Protein AF-A0A015IFY8-F1 (afdb_monomer_lite)

Structure (mmCIF, N/CA/C/O backbone):
data_AF-A0A015IFY8-F1
#
_entry.id   AF-A0A015IFY8-F1
#
loop_
_atom_site.group_PDB
_atom_site.id
_atom_site.type_symbol
_atom_site.label_atom_id
_atom_site.label_alt_id
_atom_site.label_comp_id
_atom_site.label_asym_id
_atom_site.label_entity_id
_atom_site.label_seq_id
_atom_site.pdbx_PDB_ins_code
_atom_site.Cartn_x
_atom_site.Cartn_y
_atom_site.Cartn_z
_atom_site.occupancy
_atom_site.B_iso_or_equiv
_atom_site.auth_seq_id
_atom_site.auth_comp_id
_atom_site.auth_asym_id
_atom_site.auth_atom_id
_atom_site.pdbx_PDB_model_num
ATOM 1 N N . MET A 1 1 ? -8.264 -15.554 -33.753 1.00 53.88 1 MET A N 1
ATOM 2 C CA . MET A 1 1 ? -7.967 -15.101 -32.377 1.00 53.88 1 MET A CA 1
ATOM 3 C C . MET A 1 1 ? -9.215 -14.427 -31.826 1.00 53.88 1 MET A C 1
ATOM 5 O O . MET A 1 1 ? -9.891 -13.767 -32.606 1.00 53.88 1 MET A O 1
ATOM 9 N N . SER A 1 2 ? -9.580 -14.626 -30.556 1.00 71.19 2 SER A N 1
ATOM 10 C CA . SER A 1 2 ? -10.716 -13.883 -29.984 1.00 71.19 2 SER A CA 1
ATOM 11 C C . SER A 1 2 ? -10.328 -12.408 -29.788 1.00 71.19 2 SER A C 1
ATOM 13 O O . SER A 1 2 ? -9.163 -12.132 -29.500 1.00 71.19 2 SER A O 1
ATOM 15 N N . GLN A 1 3 ? -11.275 -11.468 -29.903 1.00 70.31 3 GLN A N 1
ATOM 16 C CA . GLN A 1 3 ? -11.017 -10.037 -29.637 1.00 70.31 3 GLN A CA 1
ATOM 17 C C . GLN A 1 3 ? -10.417 -9.810 -28.237 1.00 70.31 3 GLN A C 1
ATOM 19 O O . GLN A 1 3 ? -9.585 -8.928 -28.039 1.00 70.31 3 GLN A O 1
ATOM 24 N N . PHE A 1 4 ? -10.801 -10.649 -27.269 1.00 66.31 4 PHE A N 1
ATOM 25 C CA . PHE A 1 4 ? -10.272 -10.623 -25.909 1.00 66.31 4 PHE A CA 1
ATOM 26 C C . PHE A 1 4 ? -8.789 -11.014 -25.854 1.00 66.31 4 PHE A C 1
ATOM 28 O O . PHE A 1 4 ? -7.989 -10.319 -25.230 1.00 66.31 4 PHE A O 1
ATOM 35 N N . THR A 1 5 ? -8.410 -12.087 -26.552 1.00 73.75 5 THR A N 1
ATOM 36 C CA . THR A 1 5 ? -7.017 -12.542 -26.662 1.00 73.75 5 THR A CA 1
ATOM 37 C C . THR A 1 5 ? -6.143 -11.489 -27.340 1.00 73.75 5 THR A C 1
ATOM 39 O O . THR A 1 5 ? -5.038 -11.219 -26.878 1.00 73.75 5 THR A O 1
ATOM 42 N N . GLU A 1 6 ? -6.641 -10.857 -28.404 1.00 79.62 6 GLU A N 1
ATOM 43 C CA . GLU A 1 6 ? -5.915 -9.804 -29.122 1.00 79.62 6 GLU A CA 1
ATOM 44 C C . GLU A 1 6 ? -5.668 -8.580 -28.228 1.00 79.62 6 GLU A C 1
ATOM 46 O O . GLU A 1 6 ? -4.528 -8.136 -28.074 1.00 79.62 6 GLU A O 1
ATOM 51 N N . PHE A 1 7 ? -6.722 -8.069 -27.581 1.00 80.00 7 PHE A N 1
ATOM 52 C CA . PHE A 1 7 ? -6.621 -6.951 -26.643 1.00 80.00 7 PHE A CA 1
ATOM 53 C C . PHE A 1 7 ? -5.621 -7.255 -25.526 1.00 80.00 7 PHE A C 1
ATOM 55 O O . PHE A 1 7 ? -4.701 -6.477 -25.269 1.00 80.00 7 PHE A O 1
ATOM 62 N N . TYR A 1 8 ? -5.771 -8.416 -24.893 1.00 78.62 8 TYR A N 1
ATOM 63 C CA . TYR A 1 8 ? -4.931 -8.828 -23.782 1.00 78.62 8 TYR A CA 1
ATOM 64 C C . TYR A 1 8 ? -3.454 -8.966 -24.183 1.00 78.62 8 TYR A C 1
ATOM 66 O O . TYR A 1 8 ? -2.561 -8.497 -23.468 1.00 78.62 8 TYR A O 1
ATOM 74 N N . SER A 1 9 ? -3.194 -9.527 -25.364 1.00 81.94 9 SER A N 1
ATOM 75 C CA . SER A 1 9 ? -1.841 -9.651 -25.901 1.00 81.94 9 SER A CA 1
ATOM 76 C C . SER A 1 9 ? -1.210 -8.274 -26.152 1.00 81.94 9 SER A C 1
ATOM 78 O O . SER A 1 9 ? -0.056 -8.042 -25.779 1.00 81.94 9 SER A O 1
ATOM 80 N N . LYS A 1 10 ? -1.986 -7.314 -26.678 1.00 85.38 10 LYS A N 1
ATOM 81 C CA . LYS A 1 10 ? -1.553 -5.917 -26.854 1.00 85.38 10 LYS A CA 1
ATOM 82 C C . LYS A 1 10 ? -1.205 -5.246 -25.524 1.00 85.38 10 LYS A C 1
ATOM 84 O O . LYS A 1 10 ? -0.146 -4.618 -25.439 1.00 85.38 10 LYS A O 1
ATOM 89 N N . VAL A 1 11 ? -2.008 -5.416 -24.462 1.00 81.38 11 VAL A N 1
ATOM 90 C CA . VAL A 1 11 ? -1.650 -4.826 -23.151 1.00 81.38 11 VAL A CA 1
ATOM 91 C C . VAL A 1 11 ? -0.421 -5.498 -22.535 1.00 81.38 11 VAL A C 1
ATOM 93 O O . VAL A 1 11 ? 0.381 -4.811 -21.903 1.00 81.38 11 VAL A O 1
ATOM 96 N N . CYS A 1 12 ? -0.207 -6.800 -22.756 1.00 82.25 12 CYS A N 1
ATOM 97 C CA . CYS A 1 12 ? 1.012 -7.484 -22.311 1.00 82.25 12 CYS A CA 1
ATOM 98 C C . CYS A 1 12 ? 2.263 -6.925 -22.996 1.00 82.25 12 CYS A C 1
ATOM 100 O O . CYS A 1 12 ? 3.269 -6.656 -22.335 1.00 82.25 12 CYS A O 1
ATOM 102 N N . VAL A 1 13 ? 2.203 -6.692 -24.308 1.00 83.81 13 VAL A N 1
ATOM 103 C CA . VAL A 1 13 ? 3.302 -6.065 -25.050 1.00 83.81 13 VAL A CA 1
ATOM 104 C C . VAL A 1 13 ? 3.535 -4.633 -24.596 1.00 83.81 13 VAL A C 1
ATOM 106 O O . VAL A 1 13 ? 4.679 -4.286 -24.297 1.00 83.81 13 VAL A O 1
ATOM 109 N N . ALA A 1 14 ? 2.484 -3.831 -24.433 1.00 82.88 14 ALA A N 1
ATOM 110 C CA . ALA A 1 14 ? 2.608 -2.487 -23.877 1.00 82.88 14 ALA A CA 1
ATOM 111 C C . ALA A 1 14 ? 3.255 -2.522 -22.477 1.00 82.88 14 ALA A C 1
ATOM 113 O O . ALA A 1 14 ? 4.248 -1.843 -22.230 1.00 82.88 14 ALA A O 1
ATOM 114 N N . GLY A 1 15 ? 2.780 -3.391 -21.581 1.00 77.44 15 GLY A N 1
ATOM 115 C CA . GLY A 1 15 ? 3.336 -3.564 -20.236 1.00 77.44 15 GLY A CA 1
ATOM 116 C C . GLY A 1 15 ? 4.796 -4.033 -20.221 1.00 77.44 15 GLY A C 1
ATOM 117 O O . GLY A 1 15 ? 5.539 -3.708 -19.288 1.00 77.44 15 GLY A O 1
ATOM 118 N N . SER A 1 16 ? 5.235 -4.751 -21.262 1.00 79.81 16 SER A N 1
ATOM 119 C CA . SER A 1 16 ? 6.630 -5.176 -21.425 1.00 79.81 16 SER A CA 1
ATOM 120 C C . SER A 1 16 ? 7.577 -4.004 -21.699 1.00 79.81 16 SER A C 1
ATOM 122 O O . SER A 1 16 ? 8.728 -4.027 -21.258 1.00 79.81 16 SER A O 1
ATOM 124 N N . VAL A 1 17 ? 7.087 -2.951 -22.356 1.00 81.19 17 VAL A N 1
ATOM 125 C CA . VAL A 1 17 ? 7.879 -1.792 -22.768 1.00 81.19 17 VAL A CA 1
ATOM 126 C C . VAL A 1 17 ? 7.883 -0.739 -21.661 1.00 81.19 17 VAL A C 1
ATOM 128 O O . VAL A 1 17 ? 6.860 -0.376 -21.079 1.00 81.19 17 VAL A O 1
ATOM 131 N N . LYS A 1 18 ? 9.068 -0.227 -21.324 1.00 76.06 18 LYS A N 1
ATOM 132 C CA . LYS A 1 18 ? 9.188 0.915 -20.418 1.00 76.06 18 LYS A CA 1
ATOM 133 C C . LYS A 1 18 ? 8.815 2.202 -21.162 1.00 76.06 18 LYS A C 1
ATOM 135 O O . LYS A 1 18 ? 9.665 2.788 -21.826 1.00 76.06 18 LYS A O 1
ATOM 140 N N . PHE A 1 19 ? 7.578 2.660 -21.003 1.00 64.44 19 PHE A N 1
ATOM 141 C CA . PHE A 1 19 ? 7.181 4.003 -21.425 1.00 64.44 19 PHE A CA 1
ATOM 142 C C . PHE A 1 19 ? 7.749 5.068 -20.476 1.00 64.44 19 PHE A C 1
ATOM 144 O O . PHE A 1 19 ? 7.778 4.878 -19.255 1.00 64.44 19 PHE A O 1
ATOM 151 N N . VAL A 1 20 ? 8.207 6.185 -21.043 1.00 49.69 20 VAL A N 1
ATOM 152 C CA . VAL A 1 20 ? 8.392 7.440 -20.308 1.00 49.69 20 VAL A CA 1
ATOM 153 C C . VAL A 1 20 ? 7.013 8.083 -20.286 1.00 49.69 20 VAL A C 1
ATOM 155 O O . VAL A 1 20 ? 6.570 8.622 -21.291 1.00 49.69 20 VAL A O 1
ATOM 158 N N . ILE A 1 21 ? 6.275 7.879 -19.197 1.00 44.31 21 ILE A N 1
ATOM 159 C CA . ILE A 1 21 ? 5.001 8.565 -18.992 1.00 44.31 21 ILE A CA 1
ATOM 160 C C . ILE A 1 21 ? 5.354 9.891 -18.329 1.00 44.31 21 ILE A C 1
ATOM 162 O O . ILE A 1 21 ? 5.849 9.891 -17.197 1.00 44.31 21 ILE A O 1
ATOM 166 N N . ASP A 1 22 ? 5.146 10.981 -19.058 1.00 37.88 22 ASP A N 1
ATOM 167 C CA . ASP A 1 22 ? 5.226 12.327 -18.513 1.00 37.88 22 ASP A CA 1
ATOM 168 C C . ASP A 1 22 ? 3.930 12.618 -17.749 1.00 37.88 22 ASP A C 1
ATOM 170 O O . ASP A 1 22 ? 2.832 12.524 -18.286 1.00 37.88 22 ASP A O 1
ATOM 174 N N . GLU A 1 23 ? 4.114 12.919 -16.465 1.00 44.97 23 GLU A N 1
ATOM 175 C CA . GLU A 1 23 ? 3.118 13.318 -15.467 1.00 44.97 23 GLU A CA 1
ATOM 176 C C . GLU A 1 23 ? 2.079 12.272 -15.012 1.00 44.97 23 GLU A C 1
ATOM 178 O O . GLU A 1 23 ? 1.311 11.677 -15.760 1.00 44.97 23 GLU A O 1
ATOM 183 N N . ALA A 1 24 ? 2.029 12.084 -13.689 1.00 47.34 24 ALA A N 1
ATOM 184 C CA . ALA A 1 24 ? 0.881 11.486 -13.022 1.00 47.34 24 ALA A CA 1
ATOM 185 C C . ALA A 1 24 ? -0.246 12.528 -12.944 1.00 47.34 24 ALA A C 1
ATOM 187 O O . ALA A 1 24 ? 0.029 13.708 -12.717 1.00 47.34 24 ALA A O 1
ATOM 188 N N . SER A 1 25 ? -1.503 12.098 -13.080 1.00 47.03 25 SER A N 1
ATOM 189 C CA . SER A 1 25 ? -2.658 12.990 -12.942 1.00 47.03 25 SER A CA 1
ATOM 190 C C . SER A 1 25 ? -2.645 13.694 -11.580 1.00 47.03 25 SER A C 1
ATOM 192 O O . SER A 1 25 ? -2.511 13.046 -10.539 1.00 47.03 25 SER A O 1
ATOM 194 N N . LYS A 1 26 ? -2.812 15.022 -11.589 1.00 53.31 26 LYS A N 1
ATOM 195 C CA . LYS A 1 26 ? -2.896 15.859 -10.377 1.00 53.31 26 LYS A CA 1
ATOM 196 C C . LYS A 1 26 ? -4.279 15.816 -9.710 1.00 53.31 26 LYS A C 1
ATOM 198 O O . LYS A 1 26 ? -4.460 16.422 -8.661 1.00 53.31 26 LYS A O 1
ATOM 203 N N . GLU A 1 27 ? -5.245 15.115 -10.303 1.00 49.88 27 GLU A N 1
ATOM 204 C CA . GLU A 1 27 ? -6.614 15.039 -9.793 1.00 49.88 27 GLU A CA 1
ATOM 205 C C . GLU A 1 27 ? -6.685 14.233 -8.492 1.00 49.88 27 GLU A C 1
ATOM 207 O O . GLU A 1 27 ? -6.531 13.009 -8.463 1.00 49.88 27 GLU A O 1
ATOM 212 N N . GLU A 1 28 ? -6.928 14.940 -7.391 1.00 56.44 28 GLU A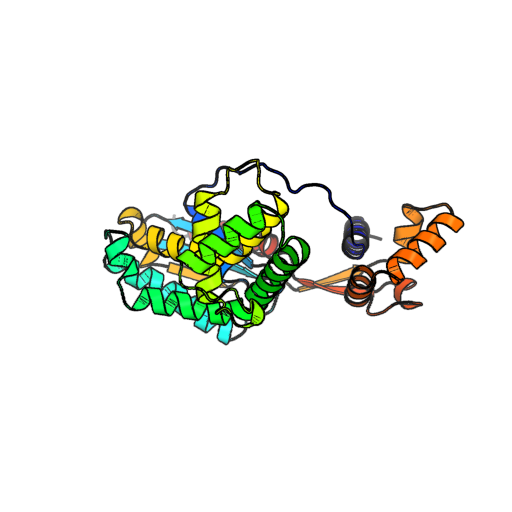 N 1
ATOM 213 C CA . GLU A 1 28 ? -7.305 14.338 -6.121 1.00 56.44 28 GLU A CA 1
ATOM 214 C C . GLU A 1 28 ? -8.812 14.059 -6.156 1.00 56.44 28 GLU A C 1
ATOM 216 O O . GLU A 1 28 ? -9.640 14.959 -6.028 1.00 56.44 28 GLU A O 1
ATOM 221 N N . ILE A 1 29 ? -9.178 12.797 -6.381 1.00 61.84 29 ILE A N 1
ATOM 222 C CA . ILE A 1 29 ? -10.579 12.368 -6.342 1.00 61.84 29 ILE A CA 1
ATOM 223 C C . ILE A 1 29 ? -11.074 12.507 -4.898 1.00 61.84 29 ILE A C 1
ATOM 225 O O . ILE A 1 29 ? -10.454 11.978 -3.971 1.00 61.84 29 ILE A O 1
ATOM 229 N N . SER A 1 30 ? -12.197 13.203 -4.705 1.00 70.00 30 SER A N 1
ATOM 230 C CA . SER A 1 30 ? -12.876 13.246 -3.409 1.00 70.00 30 SER A CA 1
ATOM 231 C C . SER A 1 30 ? -13.381 11.843 -3.068 1.00 70.00 30 SER A C 1
ATOM 233 O O . SER A 1 30 ? -14.262 11.310 -3.741 1.00 70.00 30 SER A O 1
ATOM 235 N N . LEU A 1 31 ? -12.774 11.221 -2.058 1.00 74.50 31 LEU A N 1
ATOM 236 C CA . LEU A 1 31 ? -13.110 9.874 -1.607 1.00 74.50 31 LEU A CA 1
ATOM 237 C C . LEU A 1 31 ? -14.039 9.939 -0.393 1.00 74.50 31 LEU A C 1
ATOM 239 O O . LEU A 1 31 ? -13.905 10.810 0.470 1.00 74.50 31 LEU A O 1
ATOM 243 N N . SER A 1 32 ? -14.960 8.980 -0.287 1.00 83.19 32 SER A N 1
ATOM 244 C CA . SER A 1 32 ? -15.748 8.822 0.937 1.00 83.19 32 SER A CA 1
ATOM 245 C C . SER A 1 32 ? -14.860 8.359 2.105 1.00 83.19 32 SER A C 1
ATOM 247 O O . SER A 1 32 ? -13.766 7.825 1.907 1.00 83.19 32 SER A O 1
ATOM 249 N N . GLU A 1 33 ? -15.322 8.509 3.354 1.00 80.50 33 GLU A N 1
ATOM 250 C CA . GLU A 1 33 ? -14.575 7.991 4.517 1.00 80.50 33 GLU A CA 1
ATOM 251 C C . GLU A 1 33 ? -14.315 6.472 4.419 1.00 80.50 33 GLU A C 1
ATOM 253 O O . GLU A 1 33 ? -13.251 6.007 4.834 1.00 80.50 33 GLU A O 1
ATOM 258 N N . SER A 1 34 ? -15.247 5.699 3.847 1.00 81.75 34 SER A N 1
ATOM 259 C CA . SER A 1 34 ? -15.076 4.257 3.616 1.00 81.75 34 SER A CA 1
ATOM 260 C C . SER A 1 34 ? -14.043 3.949 2.535 1.00 81.75 34 SER A C 1
ATOM 262 O O . SER A 1 34 ? -13.284 2.987 2.680 1.00 81.75 34 SER A O 1
ATOM 264 N N . ASP A 1 35 ? -13.961 4.771 1.490 1.00 84.38 35 ASP A N 1
ATOM 265 C CA . ASP A 1 35 ? -12.964 4.599 0.428 1.00 84.38 35 ASP A CA 1
ATOM 266 C C . ASP A 1 35 ? -11.567 4.956 0.938 1.00 84.38 35 ASP A C 1
ATOM 268 O O . ASP A 1 35 ? -10.605 4.228 0.692 1.00 84.38 35 ASP A O 1
ATOM 272 N N . HIS A 1 36 ? -11.455 6.028 1.730 1.00 86.88 36 HIS A N 1
ATOM 273 C CA . HIS A 1 36 ? -10.219 6.371 2.431 1.00 86.88 36 HIS A CA 1
ATOM 274 C C . HIS A 1 36 ? -9.742 5.225 3.324 1.00 86.88 36 HIS A C 1
ATOM 276 O O . HIS A 1 36 ? -8.569 4.852 3.279 1.00 86.88 36 HIS A O 1
ATOM 282 N N . PHE A 1 37 ? -10.651 4.630 4.095 1.00 88.06 37 PHE A N 1
ATOM 283 C CA . PHE A 1 37 ? -10.319 3.498 4.947 1.00 88.06 37 PHE A CA 1
ATOM 284 C C . PHE A 1 37 ? -9.882 2.269 4.139 1.00 88.06 37 PHE A C 1
ATOM 286 O O . PHE A 1 37 ? -8.856 1.662 4.447 1.00 88.06 37 PHE A O 1
ATOM 293 N N . SER A 1 38 ? -10.609 1.940 3.069 1.00 90.56 38 SER A N 1
ATOM 294 C CA . SER A 1 38 ? -10.271 0.829 2.169 1.00 90.56 38 SER A CA 1
ATOM 295 C C . SER A 1 38 ? -8.891 1.014 1.539 1.00 90.56 38 SER A C 1
ATOM 297 O O . SER A 1 38 ? -8.082 0.088 1.531 1.00 90.56 38 SER A O 1
ATOM 299 N N . ARG A 1 39 ? -8.571 2.232 1.087 1.00 90.94 39 ARG A N 1
ATOM 300 C CA . ARG A 1 39 ? -7.253 2.591 0.546 1.00 90.94 39 ARG A CA 1
ATOM 301 C C . ARG A 1 39 ? -6.136 2.425 1.577 1.00 90.94 39 ARG A C 1
ATOM 303 O O . ARG A 1 39 ? -5.054 1.934 1.244 1.00 90.94 39 ARG A O 1
ATOM 310 N N . ASN A 1 40 ? -6.383 2.836 2.818 1.00 93.62 40 ASN A N 1
ATOM 311 C CA . ASN A 1 40 ? -5.399 2.733 3.892 1.00 93.62 40 ASN A CA 1
ATOM 312 C C . ASN A 1 40 ? -5.144 1.265 4.263 1.00 93.62 40 ASN A C 1
ATOM 314 O O . ASN A 1 40 ? -3.986 0.867 4.381 1.00 93.62 40 ASN A O 1
ATOM 318 N N . LEU A 1 41 ? -6.192 0.433 4.316 1.00 93.94 41 LEU A N 1
ATOM 319 C CA . LEU A 1 41 ? -6.043 -1.020 4.443 1.00 93.94 41 LEU A CA 1
ATOM 320 C C . LEU A 1 41 ? -5.245 -1.610 3.275 1.00 93.94 41 LEU A C 1
ATOM 322 O O . LEU A 1 41 ? -4.259 -2.304 3.498 1.00 93.94 41 LEU A O 1
ATOM 326 N N . ALA A 1 42 ? -5.611 -1.298 2.029 1.00 93.69 42 ALA A N 1
ATOM 327 C CA . ALA A 1 42 ? -4.902 -1.802 0.852 1.00 93.69 42 ALA A CA 1
ATOM 328 C C . ALA A 1 42 ? -3.404 -1.442 0.872 1.00 93.69 42 ALA A C 1
ATOM 330 O O . ALA A 1 42 ? -2.565 -2.242 0.458 1.00 93.69 42 ALA A O 1
ATOM 331 N N . THR A 1 43 ? -3.056 -0.264 1.399 1.00 93.56 43 THR A N 1
ATOM 332 C CA . THR A 1 43 ? -1.663 0.187 1.536 1.00 93.56 43 THR A CA 1
ATOM 333 C C . THR A 1 43 ? -0.868 -0.690 2.500 1.00 93.56 43 THR A C 1
ATOM 335 O O . THR A 1 43 ? 0.229 -1.122 2.144 1.00 93.56 43 THR A O 1
ATOM 338 N N . ILE A 1 44 ? -1.417 -0.992 3.681 1.00 94.44 44 ILE A N 1
ATOM 339 C CA . ILE A 1 44 ? -0.730 -1.789 4.713 1.00 94.44 44 ILE A CA 1
ATOM 340 C C . ILE A 1 44 ? -0.816 -3.304 4.480 1.00 94.44 44 ILE A C 1
ATOM 342 O O . ILE A 1 44 ? -0.201 -4.074 5.210 1.00 94.44 44 ILE A O 1
ATOM 346 N N . LEU A 1 45 ? -1.589 -3.746 3.488 1.00 94.00 45 LEU A N 1
ATOM 347 C CA . LEU A 1 45 ? -1.737 -5.157 3.118 1.00 94.00 45 LEU A CA 1
ATOM 348 C C . LEU A 1 45 ? -0.850 -5.563 1.934 1.00 94.00 45 LEU A C 1
ATOM 350 O O . LEU A 1 45 ? -0.765 -6.746 1.608 1.00 94.00 45 LEU A O 1
ATOM 354 N N . ALA A 1 46 ? -0.190 -4.608 1.277 1.00 90.75 46 ALA A N 1
ATOM 355 C CA . ALA A 1 46 ? 0.604 -4.871 0.086 1.00 90.75 46 ALA A CA 1
ATOM 356 C C . ALA A 1 46 ? 2.093 -5.060 0.428 1.00 90.75 46 ALA A C 1
ATOM 358 O O . ALA A 1 46 ? 2.848 -4.087 0.477 1.00 90.75 46 ALA A O 1
ATOM 359 N N . ARG A 1 47 ? 2.515 -6.320 0.592 1.00 85.38 47 ARG A N 1
ATOM 360 C CA . ARG 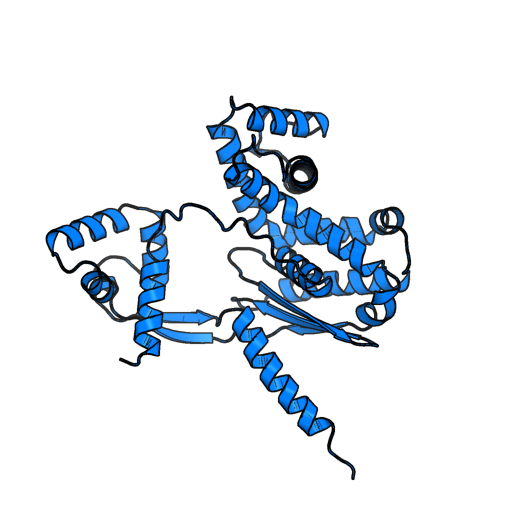A 1 47 ? 3.855 -6.705 1.074 1.00 85.38 47 ARG A CA 1
ATOM 361 C C . ARG A 1 47 ? 5.000 -6.412 0.105 1.00 85.38 47 ARG A C 1
ATOM 363 O O . ARG A 1 47 ? 6.042 -5.914 0.512 1.00 85.38 47 ARG A O 1
ATOM 370 N N . ASP A 1 48 ? 4.817 -6.731 -1.176 1.00 84.25 48 ASP A N 1
ATOM 371 C CA . ASP A 1 48 ? 5.856 -6.576 -2.205 1.00 84.25 48 ASP A CA 1
ATOM 372 C C . ASP A 1 48 ? 5.293 -5.957 -3.508 1.00 84.25 48 ASP A C 1
ATOM 374 O O . ASP A 1 48 ? 4.685 -4.880 -3.521 1.00 84.25 48 ASP A O 1
ATOM 378 N N . SER A 1 49 ? 5.449 -6.654 -4.634 1.00 80.81 49 SER A N 1
ATOM 379 C CA . SER A 1 49 ? 4.894 -6.328 -5.942 1.00 80.81 49 SER A CA 1
ATOM 380 C C . SER A 1 49 ? 3.407 -6.680 -6.037 1.00 80.81 49 SER A C 1
ATOM 382 O O . SER A 1 49 ? 2.798 -6.533 -7.096 1.00 80.81 49 SER A O 1
ATOM 384 N N . GLU A 1 50 ? 2.829 -7.105 -4.913 1.00 84.81 50 GLU A N 1
ATOM 385 C CA . GLU A 1 50 ? 1.421 -7.415 -4.766 1.00 84.81 50 GLU A CA 1
ATOM 386 C C . GLU A 1 50 ? 0.566 -6.156 -4.951 1.00 84.81 50 GLU A C 1
ATOM 388 O O . GLU A 1 50 ? 0.890 -5.053 -4.483 1.00 84.81 50 GLU A O 1
ATOM 393 N N . VAL A 1 51 ? -0.540 -6.362 -5.653 1.00 84.31 51 VAL A N 1
ATOM 394 C CA . VAL A 1 51 ? -1.656 -5.438 -5.789 1.00 84.31 51 VAL A CA 1
ATOM 395 C C . VAL A 1 51 ? -2.766 -5.996 -4.920 1.00 84.31 51 VAL A C 1
ATOM 397 O O . VAL A 1 51 ? -3.208 -7.125 -5.133 1.00 84.31 51 VAL A O 1
ATOM 400 N N . VAL A 1 52 ? -3.185 -5.204 -3.939 1.00 90.06 52 VAL A N 1
ATOM 401 C CA . VAL A 1 52 ? -4.269 -5.538 -3.021 1.00 90.06 52 VAL A CA 1
ATOM 402 C C . VAL A 1 52 ? -5.427 -4.603 -3.305 1.00 90.06 52 VAL A C 1
ATOM 404 O O . VAL A 1 52 ? -5.233 -3.394 -3.422 1.00 90.06 52 VAL A O 1
ATOM 407 N N . ALA A 1 53 ? -6.620 -5.171 -3.392 1.00 89.56 53 ALA A N 1
ATOM 408 C CA . ALA A 1 53 ? -7.862 -4.429 -3.426 1.00 89.56 53 ALA A CA 1
ATOM 409 C C . ALA A 1 53 ? -8.634 -4.711 -2.139 1.00 89.56 53 ALA A C 1
ATOM 411 O O . ALA A 1 53 ? -8.634 -5.836 -1.631 1.00 89.56 53 ALA A O 1
ATOM 412 N N . VAL A 1 54 ? -9.291 -3.677 -1.622 1.00 90.69 54 VAL A N 1
ATOM 413 C CA . VAL A 1 54 ? -10.125 -3.754 -0.426 1.00 90.69 54 VAL A CA 1
ATOM 414 C C . VAL A 1 54 ? -11.452 -3.092 -0.738 1.00 90.69 54 VAL A C 1
ATOM 416 O O . VAL A 1 54 ? -11.480 -1.980 -1.257 1.00 90.69 54 VAL A O 1
ATOM 419 N N . ASN A 1 55 ? -12.540 -3.765 -0.390 1.00 89.81 55 ASN A N 1
ATOM 420 C CA . ASN A 1 55 ? -13.874 -3.191 -0.410 1.00 89.81 55 ASN A CA 1
ATOM 421 C C . ASN A 1 55 ? -14.477 -3.280 0.990 1.00 89.81 55 ASN A C 1
ATOM 423 O O . ASN A 1 55 ? -14.780 -4.374 1.474 1.00 89.81 55 ASN A O 1
ATOM 427 N N . LEU A 1 56 ? -14.629 -2.123 1.634 1.00 88.88 56 LEU A N 1
ATOM 428 C CA . LEU A 1 56 ? -15.314 -1.975 2.911 1.00 88.88 56 LEU A CA 1
ATOM 429 C C . LEU A 1 56 ? -16.760 -1.533 2.679 1.00 88.88 56 LEU A C 1
ATOM 431 O O . LEU A 1 56 ? -17.016 -0.431 2.199 1.00 88.88 56 LEU A O 1
ATOM 435 N N . LYS A 1 57 ? -17.707 -2.332 3.169 1.00 87.44 57 LYS A N 1
ATOM 436 C CA . LYS A 1 57 ? -19.112 -1.946 3.290 1.00 87.44 57 LYS A CA 1
ATOM 437 C C . LYS A 1 57 ? -19.481 -1.758 4.757 1.00 87.44 57 LYS A C 1
ATOM 439 O O . LYS A 1 57 ? -19.476 -2.714 5.535 1.00 87.44 57 LYS A O 1
ATOM 444 N N . ILE A 1 58 ? -19.825 -0.530 5.134 1.00 84.50 58 ILE A N 1
ATOM 445 C CA . ILE A 1 58 ? -20.339 -0.213 6.471 1.00 84.50 58 ILE A CA 1
ATOM 446 C C . ILE A 1 58 ? -21.845 -0.496 6.481 1.00 84.50 58 ILE A C 1
ATOM 448 O O . ILE A 1 58 ? -22.586 0.036 5.658 1.00 84.50 58 ILE A O 1
ATOM 452 N N . LEU A 1 59 ? -22.290 -1.365 7.387 1.00 84.62 59 LEU A N 1
ATOM 453 C CA . LEU A 1 59 ? -23.693 -1.723 7.602 1.00 84.62 59 LEU A CA 1
ATOM 454 C C . LEU A 1 59 ? -24.112 -1.280 9.020 1.00 84.62 59 LEU A C 1
ATOM 456 O O . LEU A 1 59 ? -23.236 -1.080 9.868 1.00 84.62 59 LEU A O 1
ATOM 460 N N . PRO A 1 60 ? -25.423 -1.158 9.321 1.00 78.62 60 PRO A N 1
ATOM 461 C CA . PRO A 1 60 ? -25.890 -0.623 10.605 1.00 78.62 60 PRO A CA 1
ATOM 462 C C . PRO A 1 60 ? -25.289 -1.303 11.847 1.00 78.62 60 PRO A C 1
ATOM 464 O O . PRO A 1 60 ? -24.945 -0.624 12.807 1.00 78.62 60 PRO A O 1
ATOM 467 N N . ASN A 1 61 ? -25.094 -2.628 11.803 1.00 85.81 61 ASN A N 1
ATOM 468 C CA . ASN A 1 61 ? -24.642 -3.419 12.958 1.00 85.81 61 ASN A CA 1
ATOM 469 C C . ASN A 1 61 ? -23.324 -4.177 12.734 1.00 85.81 61 ASN A C 1
ATOM 471 O O . ASN A 1 61 ? -22.914 -4.952 13.596 1.00 85.81 61 ASN A O 1
ATOM 475 N N . LYS A 1 62 ? -22.691 -4.015 11.568 1.00 89.81 62 LYS A N 1
ATOM 476 C CA . LYS A 1 62 ? -21.452 -4.716 11.203 1.00 89.81 62 LYS A CA 1
ATOM 477 C C . LYS A 1 62 ? -20.701 -3.983 10.102 1.00 89.81 62 LYS A C 1
ATOM 479 O O . LYS A 1 62 ? -21.288 -3.178 9.385 1.00 89.81 62 LYS A O 1
ATOM 484 N N . CYS A 1 63 ? -19.427 -4.283 9.912 1.00 89.81 63 CYS A N 1
ATOM 485 C CA . CYS A 1 63 ? -18.750 -3.972 8.659 1.00 89.81 63 CYS A CA 1
ATOM 486 C C . CYS A 1 63 ? -18.446 -5.262 7.907 1.00 89.81 63 CYS A C 1
ATOM 488 O O . CYS A 1 63 ? -18.175 -6.297 8.512 1.00 89.81 63 CYS A O 1
ATOM 490 N N . ARG A 1 64 ? -18.522 -5.205 6.579 1.00 91.44 64 ARG A N 1
ATOM 491 C CA . ARG A 1 64 ? -18.105 -6.300 5.711 1.00 91.44 64 ARG A CA 1
ATOM 492 C C . ARG A 1 64 ? -16.894 -5.859 4.912 1.00 91.44 64 ARG A C 1
ATOM 494 O O . ARG A 1 64 ? -16.941 -4.811 4.273 1.00 91.44 64 ARG A O 1
ATOM 501 N N . ILE A 1 65 ? -15.827 -6.645 4.967 1.00 91.94 65 ILE A N 1
ATOM 502 C CA . ILE A 1 65 ? -14.560 -6.338 4.306 1.00 91.94 65 ILE A CA 1
ATOM 503 C C . ILE A 1 65 ? -14.243 -7.473 3.349 1.00 91.94 65 ILE A C 1
ATOM 505 O O . ILE A 1 65 ? -14.077 -8.609 3.782 1.00 91.94 65 ILE A O 1
ATOM 509 N N . TYR A 1 66 ? -14.134 -7.154 2.065 1.00 91.94 66 TYR A N 1
ATOM 510 C CA . TYR A 1 66 ? -13.588 -8.062 1.065 1.00 91.94 66 TYR A CA 1
ATOM 511 C C . TYR A 1 66 ? -12.165 -7.643 0.744 1.00 91.94 66 TYR A C 1
ATOM 513 O O . TYR A 1 66 ? -11.925 -6.478 0.423 1.00 91.94 66 TYR A O 1
ATOM 521 N N . ILE A 1 67 ? -11.237 -8.590 0.813 1.00 93.62 67 ILE A N 1
ATOM 522 C CA . ILE A 1 67 ? -9.840 -8.369 0.459 1.00 93.62 67 ILE A CA 1
ATOM 523 C C . ILE A 1 67 ? -9.477 -9.347 -0.647 1.00 93.62 67 ILE A C 1
ATOM 525 O O . ILE A 1 67 ? -9.699 -10.550 -0.526 1.00 93.62 67 ILE A O 1
ATOM 529 N N . SER A 1 68 ? -8.896 -8.827 -1.721 1.00 92.12 68 SER A N 1
ATOM 530 C CA . SER A 1 68 ? -8.318 -9.631 -2.791 1.00 92.12 68 SER A CA 1
ATOM 531 C C . SER A 1 68 ? -6.897 -9.175 -3.055 1.00 92.12 68 SER A C 1
ATOM 533 O O . SER A 1 68 ? -6.585 -7.990 -2.939 1.00 92.12 68 SER A O 1
ATOM 535 N N . LYS A 1 69 ? -6.048 -10.096 -3.505 1.00 90.38 69 LYS A N 1
ATOM 536 C CA . LYS A 1 69 ? -4.725 -9.766 -4.027 1.00 90.38 69 LYS A CA 1
ATOM 537 C C . LYS A 1 69 ? -4.376 -10.605 -5.253 1.00 90.38 69 LYS A C 1
ATOM 539 O O . LYS A 1 69 ? -5.051 -11.582 -5.562 1.00 90.38 69 LYS A O 1
ATOM 544 N N . ASN A 1 70 ? -3.331 -10.203 -5.966 1.00 85.44 70 ASN A N 1
ATOM 545 C CA . ASN A 1 70 ? -2.840 -10.865 -7.181 1.00 85.44 70 ASN A CA 1
ATOM 546 C C . ASN A 1 70 ? -1.779 -11.952 -6.900 1.00 85.44 70 ASN A C 1
ATOM 548 O O . ASN A 1 70 ? -0.872 -12.164 -7.705 1.00 85.44 70 ASN A O 1
ATOM 552 N N . SER A 1 71 ? -1.849 -12.596 -5.738 1.00 84.31 71 SER A N 1
ATOM 553 C CA . SER A 1 71 ? -0.945 -13.661 -5.300 1.00 84.31 71 SER A CA 1
ATOM 554 C C . SER A 1 71 ? -1.665 -14.560 -4.297 1.00 84.31 71 SER A C 1
ATOM 556 O O . SER A 1 71 ? -2.662 -14.157 -3.704 1.00 84.31 71 SER A O 1
ATOM 558 N N . ARG A 1 72 ? -1.174 -15.783 -4.077 1.00 87.44 72 ARG A N 1
ATOM 559 C CA . ARG A 1 72 ? -1.759 -16.687 -3.073 1.00 87.44 72 ARG A CA 1
ATOM 560 C C . ARG A 1 72 ? -1.655 -16.109 -1.662 1.00 87.44 72 ARG A C 1
ATOM 562 O O . ARG A 1 72 ? -0.651 -15.478 -1.320 1.00 87.44 72 ARG A O 1
ATOM 569 N N . TRP A 1 73 ? -2.681 -16.355 -0.852 1.00 91.00 73 TRP A N 1
ATOM 570 C CA . TRP A 1 73 ? -2.642 -16.113 0.587 1.00 91.00 73 TRP A CA 1
ATOM 571 C C . TRP A 1 73 ? -1.663 -17.083 1.247 1.00 91.00 73 TRP A C 1
ATOM 573 O O . TRP A 1 73 ? -1.702 -18.285 0.991 1.00 91.00 73 TRP A O 1
ATOM 583 N N . LEU A 1 74 ? -0.760 -16.545 2.058 1.00 92.38 74 LEU A N 1
ATOM 584 C CA . LEU A 1 74 ? 0.137 -17.306 2.915 1.00 92.38 74 LEU A CA 1
ATOM 585 C C . LEU A 1 74 ? -0.414 -17.307 4.343 1.00 92.38 74 LEU A C 1
ATOM 587 O O . LEU A 1 74 ? -1.070 -16.351 4.754 1.00 92.38 74 LEU A O 1
ATOM 591 N N . ASP A 1 75 ? -0.064 -18.313 5.143 1.00 93.19 75 ASP A N 1
ATOM 592 C CA . ASP A 1 75 ? -0.473 -18.375 6.557 1.00 93.19 75 ASP A CA 1
ATOM 593 C C . ASP A 1 75 ? -0.034 -17.133 7.349 1.00 93.19 75 ASP A C 1
ATOM 595 O O . ASP A 1 75 ? -0.735 -16.668 8.249 1.00 93.19 75 ASP A O 1
ATOM 599 N N . GLY A 1 76 ? 1.129 -16.573 7.000 1.00 91.56 76 GLY A N 1
ATOM 600 C CA . GLY A 1 76 ? 1.616 -15.314 7.564 1.00 91.56 76 GLY A CA 1
ATOM 601 C C . GLY A 1 76 ? 0.710 -14.122 7.245 1.00 91.56 76 GLY A C 1
ATOM 602 O O . GLY A 1 76 ? 0.521 -13.265 8.106 1.00 91.56 76 GLY A O 1
ATOM 603 N N . ASP A 1 77 ? 0.094 -14.099 6.060 1.00 93.38 77 ASP A N 1
ATOM 604 C CA . ASP A 1 77 ? -0.826 -13.035 5.652 1.00 93.38 77 ASP A CA 1
ATOM 605 C C . ASP A 1 77 ? -2.114 -13.100 6.474 1.00 93.38 77 ASP A C 1
ATOM 607 O O . ASP A 1 77 ? -2.572 -12.080 6.982 1.00 93.38 77 ASP A O 1
ATOM 611 N N . VAL A 1 78 ? -2.669 -14.303 6.657 1.00 93.69 78 VAL A N 1
ATOM 612 C CA . VAL A 1 78 ? -3.889 -14.511 7.455 1.00 93.69 78 VAL A CA 1
ATOM 613 C C . VAL A 1 78 ? -3.652 -14.072 8.900 1.00 93.69 78 VAL A C 1
ATOM 615 O O . VAL A 1 78 ? -4.406 -13.255 9.425 1.00 93.69 78 VAL A O 1
ATOM 618 N N . LYS A 1 79 ? -2.538 -14.508 9.506 1.00 93.75 79 LYS A N 1
ATOM 619 C CA . LYS A 1 79 ? -2.145 -14.092 10.864 1.00 93.75 79 LYS A CA 1
ATOM 620 C C . LYS A 1 79 ? -1.984 -12.578 10.986 1.00 93.75 79 LYS A C 1
ATOM 622 O O . LYS A 1 79 ? -2.387 -11.998 11.990 1.00 93.75 79 LYS A O 1
ATOM 627 N N . TYR A 1 80 ? -1.378 -11.933 9.992 1.00 94.44 80 TYR A N 1
ATOM 628 C CA . TYR A 1 80 ? -1.219 -10.481 9.979 1.00 94.44 80 TYR A CA 1
ATOM 629 C C . TYR A 1 80 ? -2.570 -9.762 9.874 1.00 94.44 80 TYR A C 1
ATOM 631 O O . TYR A 1 80 ? -2.844 -8.855 10.657 1.00 94.44 80 TYR A O 1
ATOM 639 N N . ILE A 1 81 ? -3.453 -10.203 8.977 1.00 94.62 81 ILE A N 1
ATOM 640 C CA . ILE A 1 81 ? -4.792 -9.624 8.808 1.00 94.62 81 ILE A CA 1
ATOM 641 C C . ILE A 1 81 ? -5.629 -9.781 10.082 1.00 94.62 81 ILE A C 1
ATOM 643 O O . ILE A 1 81 ? -6.305 -8.834 10.492 1.00 94.62 81 ILE A O 1
ATOM 647 N N . ASP A 1 82 ? -5.541 -10.931 10.750 1.00 92.81 82 ASP A N 1
ATOM 648 C CA . ASP A 1 82 ? -6.214 -11.158 12.028 1.00 92.81 82 ASP A CA 1
ATOM 649 C C . ASP A 1 82 ? -5.715 -10.202 13.120 1.00 92.81 82 ASP A C 1
ATOM 651 O O . ASP A 1 82 ? -6.523 -9.710 13.912 1.00 92.81 82 ASP A O 1
ATOM 655 N N . LYS A 1 83 ? -4.421 -9.842 13.128 1.00 91.88 83 LYS A N 1
ATOM 656 C CA . LYS A 1 83 ? -3.891 -8.793 14.021 1.00 91.88 83 LYS A CA 1
ATOM 657 C C . LYS A 1 83 ? -4.506 -7.423 13.717 1.00 91.88 83 LYS A C 1
ATOM 659 O O . LYS A 1 83 ? -4.934 -6.745 14.651 1.00 91.88 83 LYS A O 1
ATOM 664 N N . ILE A 1 84 ? -4.614 -7.031 12.439 1.00 91.81 84 ILE A N 1
ATOM 665 C CA . ILE A 1 84 ? -5.275 -5.769 12.041 1.00 91.81 84 ILE A CA 1
ATOM 666 C C . ILE A 1 84 ? -6.728 -5.752 12.526 1.00 91.81 84 ILE A C 1
ATOM 668 O O . ILE A 1 84 ? -7.175 -4.790 13.157 1.00 91.81 84 ILE A O 1
ATOM 672 N N . LYS A 1 85 ? -7.463 -6.839 12.267 1.00 92.44 85 LYS A N 1
ATOM 673 C CA . LYS A 1 85 ? -8.857 -7.006 12.691 1.00 92.44 85 LYS A CA 1
ATOM 674 C C . LYS A 1 85 ? -8.990 -6.932 14.214 1.00 92.44 85 LYS A C 1
ATOM 676 O O . LYS A 1 85 ? -9.890 -6.256 14.719 1.00 92.44 85 LYS A O 1
ATOM 681 N N . GLY A 1 86 ? -8.095 -7.599 14.942 1.00 91.06 86 GLY A N 1
ATOM 682 C CA . GLY A 1 86 ? -8.040 -7.591 16.402 1.00 91.06 86 GLY A CA 1
ATOM 683 C C . GLY A 1 86 ? -7.838 -6.187 16.964 1.00 91.06 86 GLY A C 1
ATOM 684 O O . GLY A 1 86 ? -8.599 -5.768 17.836 1.00 91.06 86 GLY A O 1
ATOM 685 N N . LEU A 1 87 ? -6.899 -5.418 16.405 1.00 89.06 87 LEU A N 1
ATOM 686 C CA . LEU A 1 87 ? -6.696 -4.023 16.790 1.00 89.06 87 LEU A CA 1
ATOM 687 C C . LEU A 1 87 ? -7.948 -3.181 16.543 1.00 89.06 87 LEU A C 1
ATOM 689 O O . LEU A 1 87 ? -8.405 -2.488 17.447 1.00 89.06 87 LEU A O 1
ATOM 693 N N . MET A 1 88 ? -8.512 -3.231 15.332 1.00 89.38 88 MET A N 1
ATOM 694 C CA . MET A 1 88 ? -9.710 -2.454 14.996 1.00 89.38 88 MET A CA 1
ATOM 695 C C . MET A 1 88 ? -10.852 -2.756 15.969 1.00 89.38 88 MET A C 1
ATOM 697 O O . MET A 1 88 ? -11.512 -1.844 16.467 1.00 89.38 88 MET A O 1
ATOM 701 N N . THR A 1 89 ? -11.033 -4.038 16.288 1.00 90.88 89 THR A N 1
ATOM 702 C CA . THR A 1 89 ? -12.021 -4.504 17.261 1.00 90.88 89 THR A CA 1
ATOM 703 C C . THR A 1 89 ? -11.732 -3.920 18.645 1.00 90.88 89 THR A C 1
ATOM 705 O O . THR A 1 89 ? -12.626 -3.350 19.265 1.00 90.88 89 THR A O 1
ATOM 708 N N . ASN A 1 90 ? -10.490 -4.000 19.123 1.00 90.50 90 ASN A N 1
ATOM 709 C CA . ASN A 1 90 ? -10.107 -3.527 20.453 1.00 90.50 90 ASN A CA 1
ATOM 710 C C . ASN A 1 90 ? -10.197 -2.003 20.599 1.00 90.50 90 ASN A C 1
ATOM 712 O O . ASN A 1 90 ? -10.750 -1.536 21.590 1.00 90.50 90 ASN A O 1
ATOM 716 N N . LEU A 1 91 ? -9.749 -1.234 19.605 1.00 89.44 91 LEU A N 1
ATOM 717 C CA . LEU A 1 91 ? -9.911 0.224 19.576 1.00 89.44 91 LEU A CA 1
ATOM 718 C C . LEU A 1 91 ? -11.389 0.630 19.579 1.00 89.44 91 LEU A C 1
ATOM 720 O O . LEU A 1 91 ? -11.780 1.574 20.264 1.00 89.44 91 LEU A O 1
ATOM 724 N N . SER A 1 92 ? -12.223 -0.092 18.826 1.00 89.81 92 SER A N 1
ATOM 725 C CA . SER A 1 92 ? -13.647 0.229 18.714 1.00 89.81 92 SER A CA 1
ATOM 726 C C . SER A 1 92 ? -14.429 -0.014 20.011 1.00 89.81 92 SER A C 1
ATOM 728 O O . SER A 1 92 ? -15.368 0.729 20.297 1.00 89.81 92 SER A O 1
ATOM 730 N N . LYS A 1 93 ? -14.034 -0.995 20.839 1.00 89.50 93 LYS A N 1
ATOM 731 C CA . LYS A 1 93 ? -14.695 -1.291 22.128 1.00 89.50 93 LYS A CA 1
ATOM 732 C C . LYS A 1 93 ? -14.704 -0.080 23.059 1.00 89.50 93 LYS A C 1
ATOM 734 O O . LYS A 1 93 ? -15.738 0.230 23.655 1.00 89.50 93 LYS A O 1
ATOM 739 N N . ASP A 1 94 ? -13.592 0.643 23.085 1.00 89.62 94 ASP A N 1
ATOM 740 C CA . ASP A 1 94 ? -13.381 1.791 23.967 1.00 89.62 94 ASP A CA 1
ATOM 741 C C . ASP A 1 94 ? -13.748 3.125 23.295 1.00 89.62 94 ASP A C 1
ATOM 743 O O . ASP A 1 94 ? -13.585 4.196 23.875 1.00 89.62 94 ASP A O 1
ATOM 747 N N . ALA A 1 95 ? -14.273 3.086 22.065 1.00 90.31 95 ALA A N 1
ATOM 748 C CA . ALA A 1 95 ? -14.759 4.273 21.379 1.00 90.31 95 ALA A CA 1
ATOM 749 C C . ALA A 1 95 ? -16.020 4.857 22.067 1.00 90.31 95 ALA A C 1
ATOM 751 O O . ALA A 1 95 ? -16.856 4.096 22.579 1.00 90.31 95 ALA A O 1
ATOM 752 N N . PRO A 1 96 ? -16.235 6.188 22.004 1.00 94.56 96 PRO A N 1
ATOM 753 C CA . PRO A 1 96 ? -15.358 7.185 21.391 1.00 94.56 96 PRO A CA 1
ATOM 754 C C . PRO A 1 96 ? -14.176 7.583 22.290 1.00 94.56 96 PRO A C 1
ATOM 756 O O . PRO A 1 96 ? -14.341 7.766 23.489 1.00 94.56 96 PRO A O 1
ATOM 759 N N . MET A 1 97 ? -13.010 7.831 21.689 1.00 94.69 97 MET A N 1
ATOM 760 C CA . MET A 1 97 ? -11.837 8.366 22.402 1.00 94.69 97 MET A CA 1
ATOM 761 C C . MET A 1 97 ? -11.096 9.437 21.600 1.00 94.69 97 MET A C 1
ATOM 763 O O . MET A 1 97 ? -11.242 9.532 20.372 1.00 94.69 97 MET A O 1
ATOM 767 N N . LYS A 1 98 ? -10.302 10.268 22.287 1.00 94.81 98 LYS A N 1
ATOM 768 C CA . LYS A 1 98 ? -9.432 11.258 21.631 1.00 94.81 98 LYS A CA 1
ATOM 769 C C . LYS A 1 98 ? -8.325 10.543 20.853 1.00 94.81 98 LYS A C 1
ATOM 771 O O . LYS A 1 98 ? -7.929 9.438 21.201 1.00 94.81 98 LYS A O 1
ATOM 776 N N . PHE A 1 99 ? -7.815 11.180 19.798 1.00 91.88 99 PHE A N 1
ATOM 777 C CA . PHE A 1 99 ? -6.759 10.581 18.974 1.00 91.88 99 PHE A CA 1
ATOM 778 C C . PHE A 1 99 ? -5.484 10.302 19.778 1.00 91.88 99 PHE A C 1
ATOM 780 O O . PHE A 1 99 ? -4.974 9.196 19.700 1.00 91.88 99 PHE A O 1
ATOM 787 N N . VAL A 1 100 ? -5.060 11.253 20.619 1.00 92.12 100 VAL A N 1
ATOM 788 C CA . VAL A 1 100 ? -3.889 11.104 21.503 1.00 92.12 100 VAL A CA 1
ATOM 789 C C . VAL A 1 100 ? -4.030 9.886 22.425 1.00 92.12 100 VAL A C 1
ATOM 791 O O . VAL A 1 100 ? -3.141 9.047 22.475 1.00 92.12 100 VAL A O 1
ATOM 794 N N . GLN A 1 101 ? -5.200 9.720 23.049 1.00 92.69 101 GLN A N 1
ATOM 795 C CA . GLN A 1 101 ? -5.489 8.554 23.893 1.00 92.69 101 GLN A CA 1
ATOM 796 C C . GLN A 1 101 ? -5.431 7.241 23.105 1.00 92.69 101 GLN A C 1
ATOM 798 O O . GLN A 1 101 ? -4.974 6.234 23.627 1.00 92.69 101 GLN A O 1
ATOM 803 N N . ALA A 1 102 ? -5.898 7.237 21.852 1.00 91.94 102 ALA A N 1
ATOM 804 C CA . ALA A 1 102 ? -5.839 6.051 21.004 1.00 91.94 102 ALA A CA 1
ATOM 805 C C . ALA A 1 102 ? -4.394 5.684 20.640 1.00 91.94 102 ALA A C 1
ATOM 807 O O . ALA A 1 102 ? -4.053 4.509 20.663 1.00 91.94 102 ALA A O 1
ATOM 808 N N . THR A 1 103 ? -3.550 6.671 20.323 1.00 90.00 103 THR A N 1
ATOM 809 C CA . THR A 1 103 ? -2.145 6.451 19.941 1.00 90.00 103 THR A CA 1
ATOM 810 C C . THR A 1 103 ? -1.247 6.037 21.104 1.00 90.00 103 THR A C 1
ATOM 812 O O . THR A 1 103 ? -0.229 5.399 20.869 1.00 90.00 103 THR A O 1
ATOM 815 N N . GLU A 1 104 ? -1.621 6.373 22.341 1.00 90.31 104 GLU A N 1
ATOM 816 C CA . GLU A 1 104 ? -0.911 5.971 23.566 1.00 90.31 104 GLU A CA 1
ATOM 817 C C . GLU A 1 104 ? -1.203 4.526 23.992 1.00 90.31 104 GLU A C 1
ATOM 819 O O . GLU A 1 104 ? -0.528 3.990 24.871 1.00 90.31 104 GLU A O 1
ATOM 824 N N . ARG A 1 105 ? -2.206 3.873 23.393 1.00 90.25 105 ARG A N 1
ATOM 825 C CA . ARG A 1 105 ? -2.493 2.471 23.696 1.00 90.25 105 ARG A CA 1
ATOM 826 C C . ARG A 1 105 ? -1.363 1.583 23.200 1.00 90.25 105 ARG A C 1
ATOM 828 O O . ARG A 1 105 ? -0.921 1.710 22.063 1.00 90.25 105 ARG A O 1
ATOM 835 N N . GLU A 1 106 ? -0.983 0.616 24.025 1.00 88.50 106 GLU A N 1
ATOM 836 C CA . GLU A 1 106 ? 0.089 -0.346 23.743 1.00 88.50 106 GLU A CA 1
ATOM 837 C C . GLU A 1 106 ? -0.114 -1.123 22.426 1.00 88.50 106 GLU A C 1
ATOM 839 O O . GLU A 1 106 ? 0.848 -1.471 21.740 1.00 88.50 106 GLU A O 1
ATOM 844 N N . ASP A 1 107 ? -1.369 -1.343 22.021 1.00 85.62 107 ASP A N 1
ATOM 845 C CA . ASP A 1 107 ? -1.703 -2.059 20.790 1.00 85.62 107 ASP A CA 1
ATOM 846 C C . ASP A 1 107 ? -1.365 -1.275 19.506 1.00 85.62 107 ASP A C 1
ATOM 848 O O . ASP A 1 107 ? -1.109 -1.893 18.467 1.00 85.62 107 ASP A O 1
ATOM 852 N N . VAL A 1 108 ? -1.289 0.061 19.554 1.00 89.75 108 VAL A N 1
ATOM 853 C CA . VAL A 1 108 ? -1.003 0.894 18.375 1.00 89.75 108 VAL A CA 1
ATOM 854 C C . VAL A 1 108 ? 0.473 0.849 17.956 1.00 89.75 108 VAL A C 1
ATOM 856 O O . VAL A 1 108 ? 0.719 0.532 16.789 1.00 89.75 108 VAL A O 1
ATOM 859 N N . PRO A 1 109 ? 1.473 1.082 18.830 1.00 88.12 109 PRO A N 1
ATOM 860 C CA . PRO A 1 109 ? 2.880 0.884 18.478 1.00 88.12 109 PRO A CA 1
ATOM 861 C C . PRO A 1 109 ? 3.166 -0.536 17.983 1.00 88.12 109 PRO A C 1
ATOM 863 O O . PRO A 1 109 ? 3.861 -0.711 16.980 1.00 88.12 109 PRO A O 1
ATOM 866 N N . TYR A 1 110 ? 2.563 -1.549 18.619 1.00 87.81 110 TYR A N 1
ATOM 867 C CA . TYR A 1 110 ? 2.698 -2.935 18.175 1.00 87.81 110 TYR A CA 1
ATOM 868 C C . TYR A 1 110 ? 2.145 -3.130 16.760 1.00 87.81 110 TYR A C 1
ATOM 870 O O . TYR A 1 110 ? 2.807 -3.752 15.926 1.00 87.81 110 TYR A O 1
ATOM 878 N N . LEU A 1 111 ? 0.970 -2.568 16.444 1.00 87.62 111 LEU A N 1
ATOM 879 C CA . LEU A 1 111 ? 0.448 -2.599 15.079 1.00 87.62 111 LEU A CA 1
ATOM 880 C C . LEU A 1 111 ? 1.451 -2.000 14.101 1.00 87.62 111 LEU A C 1
ATOM 882 O O . LEU A 1 111 ? 1.695 -2.590 13.048 1.00 87.62 111 LEU A O 1
ATOM 886 N N . ILE A 1 112 ? 1.974 -0.818 14.423 1.00 89.00 112 ILE A N 1
ATOM 887 C CA . ILE A 1 112 ? 2.863 -0.108 13.519 1.00 89.00 112 ILE A CA 1
ATOM 888 C C . ILE A 1 112 ? 4.055 -1.007 13.176 1.00 89.00 112 ILE A C 1
ATOM 890 O O . ILE A 1 112 ? 4.270 -1.289 11.999 1.00 89.00 112 ILE A O 1
ATOM 894 N N . LEU A 1 113 ? 4.734 -1.571 14.177 1.00 89.25 113 LEU A N 1
ATOM 895 C CA . LEU A 1 113 ? 5.846 -2.504 13.961 1.00 89.25 113 LEU A CA 1
ATOM 896 C C . LEU A 1 113 ? 5.462 -3.690 13.063 1.00 89.25 113 LEU A C 1
ATOM 898 O O . LEU A 1 113 ? 6.194 -4.009 12.129 1.00 89.25 113 LEU A O 1
ATOM 902 N N . ASN A 1 114 ? 4.286 -4.293 13.271 1.00 91.50 114 ASN A N 1
ATOM 903 C CA . ASN A 1 114 ? 3.811 -5.394 12.424 1.00 91.50 114 ASN A CA 1
ATOM 904 C C . ASN A 1 114 ? 3.594 -4.960 10.965 1.00 91.50 114 ASN A C 1
ATOM 906 O O . ASN A 1 114 ? 3.865 -5.735 10.052 1.00 91.50 114 ASN A O 1
ATOM 910 N N . VAL A 1 115 ? 3.100 -3.740 10.729 1.00 92.81 115 VAL A N 1
ATOM 911 C CA . VAL A 1 115 ? 2.914 -3.193 9.374 1.00 92.81 115 VAL A CA 1
ATOM 912 C C . VAL A 1 115 ? 4.263 -3.013 8.684 1.00 92.81 115 VAL A C 1
ATOM 914 O O . VAL A 1 115 ? 4.401 -3.374 7.514 1.00 92.81 115 VAL A O 1
ATOM 917 N N . PHE A 1 116 ? 5.252 -2.482 9.403 1.00 91.06 116 PHE A N 1
ATOM 918 C CA . PHE A 1 116 ? 6.609 -2.285 8.893 1.00 91.06 116 PHE A CA 1
ATOM 919 C C . PHE A 1 116 ? 7.303 -3.612 8.588 1.00 91.06 116 PHE A C 1
ATOM 921 O O . PHE A 1 116 ? 7.867 -3.765 7.508 1.00 91.06 116 PHE A O 1
ATOM 928 N N . GLU A 1 117 ? 7.176 -4.603 9.470 1.00 92.38 117 GLU A N 1
ATOM 929 C CA . GLU A 1 117 ? 7.697 -5.951 9.240 1.00 92.38 117 GLU A CA 1
ATOM 930 C C . GLU A 1 117 ? 7.037 -6.599 8.012 1.00 92.38 117 GLU A C 1
ATOM 932 O O . GLU A 1 117 ? 7.722 -7.039 7.082 1.00 92.38 117 GLU A O 1
ATOM 937 N N . TYR A 1 118 ? 5.700 -6.585 7.958 1.00 94.00 118 TYR A N 1
ATOM 938 C CA . TYR A 1 118 ? 4.934 -7.202 6.878 1.00 94.00 118 TYR A CA 1
ATOM 939 C C . TYR A 1 118 ? 5.154 -6.519 5.519 1.00 94.00 118 TYR A C 1
ATOM 941 O O . TYR A 1 118 ? 5.169 -7.197 4.495 1.00 94.00 118 TYR A O 1
ATOM 949 N N . CYS A 1 119 ? 5.344 -5.195 5.478 1.00 92.88 119 CYS A N 1
ATOM 950 C CA . CYS A 1 119 ? 5.531 -4.423 4.239 1.00 92.88 119 CYS A CA 1
ATOM 951 C C . CYS A 1 119 ? 6.996 -4.091 3.902 1.00 92.88 119 CYS A C 1
ATOM 953 O O . CYS A 1 119 ? 7.233 -3.342 2.946 1.00 92.88 119 CYS A O 1
ATOM 955 N N . SER A 1 120 ? 7.955 -4.623 4.663 1.00 91.94 120 SER A N 1
ATOM 956 C CA . SER A 1 120 ? 9.386 -4.278 4.616 1.00 91.94 120 SER A CA 1
ATOM 957 C C . SER A 1 120 ? 9.970 -4.268 3.200 1.00 91.94 120 SER A C 1
ATOM 959 O O . SER A 1 120 ? 10.524 -3.265 2.760 1.00 91.94 120 SER A O 1
ATOM 961 N N . GLU A 1 121 ? 9.760 -5.323 2.412 1.00 91.88 121 GLU A N 1
ATOM 962 C CA . GLU A 1 121 ? 10.261 -5.409 1.030 1.00 91.88 121 GLU A CA 1
ATOM 963 C C . GLU A 1 121 ? 9.791 -4.246 0.137 1.00 91.88 121 GLU A C 1
ATOM 965 O O . GLU A 1 121 ? 10.576 -3.623 -0.591 1.00 91.88 121 GLU A O 1
ATOM 970 N N . LYS A 1 122 ? 8.496 -3.913 0.183 1.00 91.88 122 LYS A N 1
ATOM 971 C CA . LYS A 1 122 ? 7.942 -2.809 -0.611 1.00 91.88 122 LYS A CA 1
ATOM 972 C C . LYS A 1 122 ? 8.389 -1.454 -0.086 1.00 91.88 122 LYS A C 1
ATOM 974 O O . LYS A 1 122 ? 8.649 -0.555 -0.897 1.00 91.88 122 LYS A O 1
ATOM 979 N N . LEU A 1 123 ? 8.466 -1.303 1.234 1.00 92.56 123 LEU A N 1
ATOM 980 C CA . LEU A 1 123 ? 8.939 -0.088 1.880 1.00 92.56 123 LEU A CA 1
ATOM 981 C C . LEU A 1 123 ? 10.396 0.186 1.509 1.00 92.56 123 LEU A C 1
ATOM 983 O O . LEU A 1 123 ? 10.681 1.258 0.974 1.00 92.56 123 LEU A O 1
ATOM 987 N N . ARG A 1 124 ? 11.279 -0.804 1.653 1.00 91.94 124 ARG A N 1
ATOM 988 C CA . ARG A 1 124 ? 12.695 -0.722 1.289 1.00 91.94 124 ARG A CA 1
ATOM 989 C C . ARG A 1 124 ? 12.893 -0.273 -0.154 1.00 91.94 124 ARG A C 1
ATOM 991 O O . ARG A 1 124 ? 13.607 0.688 -0.414 1.00 91.94 124 ARG A O 1
ATOM 998 N N . ARG A 1 125 ? 12.165 -0.856 -1.113 1.00 91.56 125 ARG A N 1
ATOM 999 C CA . ARG A 1 125 ? 12.241 -0.429 -2.527 1.00 91.56 125 ARG A CA 1
ATOM 1000 C C . ARG A 1 125 ? 11.783 1.010 -2.762 1.00 91.56 125 ARG A C 1
ATOM 1002 O O . ARG A 1 125 ? 12.252 1.659 -3.700 1.00 91.56 125 ARG A O 1
ATOM 1009 N N . ARG A 1 126 ? 10.803 1.502 -1.997 1.00 93.81 126 ARG A N 1
ATOM 1010 C CA . ARG A 1 126 ? 10.362 2.908 -2.066 1.00 93.81 126 ARG A CA 1
ATOM 1011 C C . ARG A 1 126 ? 11.413 3.822 -1.448 1.00 93.81 126 ARG A C 1
ATOM 1013 O O . ARG A 1 126 ? 11.717 4.862 -2.027 1.00 93.81 126 ARG A O 1
ATOM 1020 N N . LEU A 1 127 ? 11.987 3.395 -0.333 1.00 94.06 127 LEU A N 1
ATOM 1021 C CA . LEU A 1 127 ? 13.035 4.105 0.368 1.00 94.06 127 LEU A CA 1
ATOM 1022 C C . LEU A 1 127 ? 14.309 4.213 -0.479 1.00 94.06 127 LEU A C 1
ATOM 1024 O O . LEU A 1 127 ? 14.837 5.307 -0.626 1.00 94.06 127 LEU A O 1
ATOM 1028 N N . ASP A 1 128 ? 14.742 3.144 -1.143 1.00 93.31 128 ASP A N 1
ATOM 1029 C CA . ASP A 1 128 ? 15.903 3.163 -2.043 1.00 93.31 128 ASP A CA 1
ATOM 1030 C C . ASP A 1 128 ? 15.741 4.181 -3.181 1.00 93.31 128 ASP A C 1
ATOM 1032 O O . ASP A 1 128 ? 16.696 4.856 -3.574 1.00 93.31 128 ASP A O 1
ATOM 1036 N N . LYS A 1 129 ? 14.516 4.344 -3.700 1.00 93.81 129 LYS A N 1
ATOM 1037 C CA . LYS A 1 129 ? 14.212 5.373 -4.707 1.00 93.81 129 LYS A CA 1
ATOM 1038 C C . LYS A 1 129 ? 14.329 6.780 -4.132 1.00 93.81 129 LYS A C 1
ATOM 1040 O O . LYS A 1 129 ? 14.898 7.641 -4.796 1.00 93.81 129 LYS A O 1
ATOM 1045 N N . LEU A 1 130 ? 13.827 7.001 -2.918 1.00 95.56 130 LEU A N 1
ATOM 1046 C CA . LEU A 1 130 ? 13.958 8.283 -2.230 1.00 95.56 130 LEU A CA 1
ATOM 1047 C C . LEU A 1 130 ? 15.430 8.597 -1.921 1.00 95.56 130 LEU A C 1
ATOM 1049 O O . LEU A 1 130 ? 15.905 9.671 -2.273 1.00 95.56 130 LEU A O 1
ATOM 1053 N N . LYS A 1 131 ? 16.185 7.637 -1.371 1.00 94.62 131 LYS A N 1
ATOM 1054 C CA . LYS A 1 131 ? 17.631 7.753 -1.113 1.00 94.62 131 LYS A CA 1
ATOM 1055 C C . LYS A 1 131 ? 18.403 8.094 -2.386 1.00 94.62 131 LYS A C 1
ATOM 1057 O O . LYS A 1 131 ? 19.293 8.940 -2.365 1.00 94.62 131 LYS A O 1
ATOM 1062 N N . LYS A 1 132 ? 18.053 7.467 -3.512 1.00 94.25 132 LYS A N 1
ATOM 1063 C CA . LYS A 1 132 ? 18.645 7.781 -4.817 1.00 94.25 132 LYS A CA 1
ATOM 1064 C C . LYS A 1 132 ? 18.341 9.211 -5.263 1.00 94.25 132 LYS A C 1
ATOM 1066 O O . LYS A 1 132 ? 19.249 9.889 -5.733 1.00 94.25 132 LYS A O 1
ATOM 1071 N N . ASP A 1 133 ? 17.099 9.666 -5.119 1.00 93.75 133 ASP A N 1
ATOM 1072 C CA . ASP A 1 133 ? 16.733 11.041 -5.469 1.00 93.75 133 ASP A CA 1
ATOM 1073 C C . ASP A 1 133 ? 17.467 12.059 -4.574 1.00 93.75 133 ASP A C 1
ATOM 1075 O O . ASP A 1 133 ? 17.984 13.038 -5.102 1.00 93.75 133 ASP A O 1
ATOM 1079 N N . ILE A 1 134 ? 17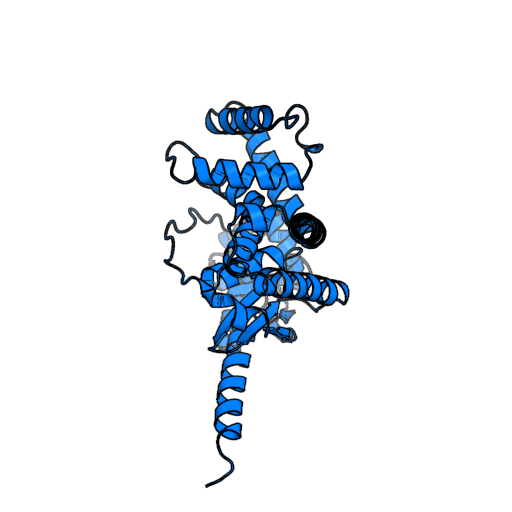.613 11.793 -3.270 1.00 94.81 134 ILE A N 1
ATOM 1080 C CA . ILE A 1 134 ? 18.394 12.632 -2.340 1.00 94.81 134 ILE A CA 1
ATOM 1081 C C . ILE A 1 134 ? 19.866 12.701 -2.767 1.00 94.81 134 ILE A C 1
ATOM 1083 O O . ILE A 1 134 ? 20.432 13.783 -2.877 1.00 94.81 134 ILE A O 1
ATOM 1087 N N . ARG A 1 135 ? 20.495 11.552 -3.056 1.00 93.94 135 ARG A N 1
ATOM 1088 C CA . ARG A 1 135 ? 21.906 11.487 -3.483 1.00 93.94 135 ARG A CA 1
ATOM 1089 C C . ARG A 1 135 ? 22.161 12.247 -4.781 1.00 93.94 135 ARG A C 1
ATOM 1091 O O . ARG A 1 135 ? 23.164 12.941 -4.889 1.00 93.94 135 ARG A O 1
ATOM 1098 N N . ASN A 1 136 ? 21.261 12.109 -5.751 1.00 93.94 136 ASN A N 1
ATOM 1099 C CA . ASN A 1 136 ? 21.404 12.737 -7.062 1.00 93.94 136 ASN A CA 1
ATOM 1100 C C . ASN A 1 136 ? 21.193 14.256 -7.032 1.00 93.94 136 ASN A C 1
ATOM 1102 O O . ASN A 1 136 ? 21.652 14.935 -7.941 1.00 93.94 136 ASN A O 1
ATOM 1106 N N . ASN A 1 137 ? 20.491 14.769 -6.020 1.00 93.69 137 ASN A N 1
ATOM 1107 C CA . ASN A 1 137 ? 20.063 16.163 -5.934 1.00 93.69 137 ASN A CA 1
ATOM 1108 C C . ASN A 1 137 ? 20.489 16.800 -4.603 1.00 93.69 137 ASN A C 1
ATOM 1110 O O . ASN A 1 137 ? 19.761 17.621 -4.049 1.00 93.69 137 ASN A O 1
ATOM 1114 N N . LYS A 1 138 ? 21.637 16.387 -4.050 1.00 91.12 138 LYS A N 1
ATOM 1115 C CA . LYS A 1 138 ? 22.070 16.751 -2.690 1.00 91.12 138 LYS A CA 1
ATOM 1116 C C . LYS A 1 138 ? 22.166 18.265 -2.470 1.00 91.12 138 LYS A C 1
ATOM 1118 O O . LYS A 1 138 ? 21.897 18.742 -1.371 1.00 91.12 138 LYS A O 1
ATOM 1123 N N . ASP A 1 139 ? 22.538 19.007 -3.508 1.00 93.50 139 ASP A N 1
ATOM 1124 C CA . ASP A 1 139 ? 22.740 20.454 -3.427 1.00 93.50 139 ASP A CA 1
ATOM 1125 C C . ASP A 1 139 ? 21.461 21.274 -3.634 1.00 93.50 139 ASP A C 1
ATOM 1127 O O . ASP A 1 139 ? 21.460 22.472 -3.334 1.00 93.50 139 ASP A O 1
ATOM 1131 N N . GLU A 1 140 ? 20.381 20.634 -4.085 1.00 95.94 140 GLU A N 1
ATOM 1132 C CA . GLU A 1 140 ? 19.092 21.279 -4.315 1.00 95.94 140 GLU A CA 1
ATOM 1133 C C . GLU A 1 140 ? 18.439 21.724 -3.003 1.00 95.94 140 GLU A C 1
ATOM 1135 O O . GLU A 1 140 ? 18.499 21.030 -1.982 1.00 95.94 140 GLU A O 1
ATOM 1140 N N . SER A 1 141 ? 17.766 22.876 -3.037 1.00 95.19 141 SER A N 1
ATOM 1141 C CA . SER A 1 141 ? 17.145 23.487 -1.854 1.00 95.19 141 SER A CA 1
ATOM 1142 C C . SER A 1 141 ? 16.100 22.580 -1.198 1.00 95.19 141 SER A C 1
ATOM 1144 O O . SER A 1 141 ? 16.090 22.438 0.022 1.00 95.19 141 SER A O 1
ATOM 1146 N N . TYR A 1 142 ? 15.268 21.905 -1.995 1.00 94.38 142 TYR A N 1
ATOM 1147 C CA . TYR A 1 142 ? 14.256 20.973 -1.492 1.00 94.38 142 TYR A CA 1
ATOM 1148 C C . TYR A 1 142 ? 14.876 19.739 -0.817 1.00 94.38 142 TYR A C 1
ATOM 1150 O O . TYR A 1 142 ? 14.330 19.223 0.157 1.00 94.38 142 TYR A O 1
ATOM 1158 N N . THR A 1 143 ? 16.029 19.265 -1.304 1.00 95.88 143 THR A N 1
ATOM 1159 C CA . THR A 1 143 ? 16.744 18.138 -0.694 1.00 95.88 143 THR A CA 1
ATOM 1160 C C . THR A 1 143 ? 17.369 18.563 0.626 1.00 95.88 143 THR A C 1
ATOM 1162 O O . THR A 1 143 ? 17.235 17.843 1.613 1.00 95.88 143 THR A O 1
ATOM 1165 N N . LYS A 1 144 ? 18.004 19.742 0.666 1.00 95.81 144 LYS A N 1
ATOM 1166 C CA . LYS A 1 144 ? 18.564 20.326 1.894 1.00 95.81 144 LYS A CA 1
ATOM 1167 C C . LYS A 1 144 ? 17.492 20.524 2.956 1.00 95.81 144 LYS A C 1
ATOM 1169 O O . LYS A 1 144 ? 17.662 20.026 4.058 1.00 95.81 144 LYS A O 1
ATOM 1174 N N . SER A 1 145 ? 16.350 21.110 2.594 1.00 96.19 145 SER A N 1
ATOM 1175 C CA . SER A 1 145 ? 15.218 21.269 3.514 1.00 96.19 145 SER A CA 1
ATOM 1176 C C . SER A 1 145 ? 14.738 19.933 4.090 1.00 96.19 145 SER A C 1
ATOM 1178 O O . SER A 1 145 ? 14.425 19.843 5.276 1.00 96.19 145 SER A O 1
ATOM 1180 N N . PHE A 1 146 ? 14.687 18.874 3.276 1.00 96.50 146 PHE A N 1
ATOM 1181 C CA . PHE A 1 146 ? 14.307 17.553 3.770 1.00 96.50 146 PHE A CA 1
ATOM 1182 C C . PHE A 1 146 ? 15.363 16.949 4.710 1.00 96.50 146 PHE A C 1
ATOM 1184 O O . PHE A 1 146 ? 15.003 16.345 5.716 1.00 96.50 146 PHE A O 1
ATOM 1191 N N . LEU A 1 147 ? 16.655 17.126 4.415 1.00 95.75 147 LEU A N 1
ATOM 1192 C CA . LEU A 1 147 ? 17.750 16.676 5.282 1.00 95.75 147 LEU A CA 1
ATOM 1193 C C . LEU A 1 147 ? 17.780 17.440 6.612 1.00 95.75 147 LEU A C 1
ATOM 1195 O O . LEU A 1 147 ? 17.869 16.807 7.656 1.00 95.75 147 LEU A O 1
ATOM 1199 N N . GLU A 1 148 ? 17.606 18.760 6.586 1.00 96.19 148 GLU A N 1
ATOM 1200 C CA . GLU A 1 148 ? 17.467 19.596 7.786 1.00 96.19 148 GLU A CA 1
ATOM 1201 C C . GLU A 1 148 ? 16.267 19.150 8.634 1.00 96.19 148 GLU A C 1
ATOM 1203 O O . GLU A 1 148 ? 16.338 19.111 9.860 1.00 96.19 148 GLU A O 1
ATOM 1208 N N . PHE A 1 149 ? 15.161 18.755 7.993 1.00 96.31 149 PHE A N 1
ATOM 1209 C CA . PHE A 1 149 ? 14.001 18.217 8.700 1.00 96.31 149 PHE A CA 1
ATOM 1210 C C . PHE A 1 149 ? 14.274 16.858 9.357 1.00 96.31 149 PHE A C 1
ATOM 1212 O O . PHE A 1 149 ? 13.790 16.604 10.462 1.00 96.31 149 PHE A O 1
ATOM 1219 N N . LEU A 1 150 ? 15.033 15.983 8.690 1.00 95.00 150 LEU A N 1
ATOM 1220 C CA . LEU A 1 150 ? 15.481 14.709 9.260 1.00 95.00 150 LEU A CA 1
ATOM 1221 C C . LEU A 1 150 ? 16.392 14.949 10.472 1.00 95.00 150 LEU A C 1
ATOM 1223 O O . LEU A 1 150 ? 16.149 14.372 11.527 1.00 95.00 150 LEU A O 1
ATOM 1227 N N . GLU A 1 151 ? 17.373 15.846 10.357 1.00 94.56 151 GLU A N 1
ATOM 1228 C CA . GLU A 1 151 ? 18.271 16.217 11.460 1.00 94.56 151 GLU A CA 1
ATOM 1229 C C . GLU A 1 151 ? 17.509 16.827 12.645 1.00 94.56 151 GLU A C 1
ATOM 1231 O O . GLU A 1 151 ? 17.747 16.455 13.792 1.00 94.56 151 GLU A O 1
ATOM 1236 N N . ALA A 1 152 ? 16.536 17.704 12.379 1.00 95.12 152 ALA A N 1
ATOM 1237 C CA . ALA A 1 152 ? 15.655 18.268 13.404 1.00 95.12 152 ALA A CA 1
ATOM 1238 C C . ALA A 1 152 ? 14.744 17.218 14.068 1.00 95.12 152 ALA A C 1
ATOM 1240 O O . ALA A 1 152 ? 14.210 17.469 15.146 1.00 95.12 152 ALA A O 1
ATOM 1241 N N . SER A 1 153 ? 14.569 16.058 13.430 1.00 92.00 153 SER A N 1
ATOM 1242 C CA . SER A 1 153 ? 13.878 14.886 13.982 1.00 92.00 153 SER A CA 1
ATOM 1243 C C . SER A 1 153 ? 14.849 13.896 14.644 1.00 92.00 153 SER A C 1
ATOM 1245 O O . SER A 1 153 ? 14.485 12.743 14.846 1.00 92.00 153 SER A O 1
ATOM 1247 N N . GLU A 1 154 ? 16.082 14.328 14.936 1.00 90.94 154 GLU A N 1
ATOM 1248 C CA . GLU A 1 154 ? 17.153 13.540 15.563 1.00 90.94 154 GLU A CA 1
ATOM 1249 C C . GLU A 1 154 ? 17.644 12.340 14.725 1.00 90.94 154 GLU A C 1
ATOM 1251 O O . GLU A 1 154 ? 18.316 11.442 15.231 1.00 90.94 154 GLU A O 1
ATOM 1256 N N . ILE A 1 155 ? 17.381 12.341 13.411 1.00 90.88 155 ILE A N 1
ATOM 1257 C CA . ILE A 1 155 ? 17.826 11.282 12.496 1.00 90.88 155 ILE A CA 1
ATOM 1258 C C . ILE A 1 155 ? 19.223 11.599 11.954 1.00 90.88 155 ILE A C 1
ATOM 1260 O O . ILE A 1 155 ? 19.469 12.654 11.367 1.00 90.88 155 ILE A O 1
ATOM 1264 N N . ASN A 1 156 ? 20.145 10.639 12.071 1.00 88.38 156 ASN A N 1
ATOM 1265 C CA . ASN A 1 156 ? 21.496 10.766 11.525 1.00 88.38 156 ASN A CA 1
ATOM 1266 C C . ASN A 1 156 ? 21.502 10.645 9.989 1.00 88.38 156 ASN A C 1
ATOM 1268 O O . ASN A 1 156 ? 21.488 9.549 9.426 1.00 88.38 156 ASN A O 1
ATOM 1272 N N . VAL A 1 157 ? 21.603 11.782 9.300 1.00 88.38 157 VAL A N 1
ATOM 1273 C CA . VAL A 1 157 ? 21.662 11.844 7.829 1.00 88.38 157 VAL A CA 1
ATOM 1274 C C . VAL A 1 157 ? 23.059 11.613 7.240 1.00 88.38 157 VAL A C 1
ATOM 1276 O O . VAL A 1 157 ? 23.204 11.541 6.017 1.00 88.38 157 VAL A O 1
ATOM 1279 N N . GLY A 1 158 ? 24.090 11.458 8.080 1.00 83.88 158 GLY A N 1
ATOM 1280 C CA . GLY A 1 158 ? 25.471 11.223 7.646 1.00 83.88 158 GLY A CA 1
ATOM 1281 C C . GLY A 1 158 ? 25.627 9.937 6.830 1.00 83.88 158 GLY A C 1
ATOM 1282 O O . GLY A 1 158 ? 26.460 9.873 5.924 1.00 83.88 158 GLY A O 1
ATOM 1283 N N . ASN A 1 159 ? 24.776 8.937 7.091 1.00 86.00 159 ASN A N 1
ATOM 1284 C CA . ASN A 1 159 ? 24.655 7.751 6.256 1.00 86.00 159 ASN A CA 1
ATOM 1285 C C . ASN A 1 159 ? 23.195 7.310 6.087 1.00 86.00 159 ASN A C 1
ATOM 1287 O O . ASN A 1 159 ? 22.650 6.569 6.903 1.00 86.00 159 ASN A O 1
ATOM 1291 N N . LEU A 1 160 ? 22.599 7.691 4.953 1.00 87.12 160 LEU A N 1
ATOM 1292 C CA . LEU A 1 160 ? 21.222 7.329 4.609 1.00 87.12 160 LEU A CA 1
ATOM 1293 C C . LEU A 1 160 ? 20.963 5.813 4.610 1.00 87.12 160 LEU A C 1
ATOM 1295 O O . LEU A 1 160 ? 19.821 5.404 4.785 1.00 87.12 160 LEU A O 1
ATOM 1299 N N . ASP A 1 161 ? 21.969 4.957 4.395 1.00 85.69 161 ASP A N 1
ATOM 1300 C CA . ASP A 1 161 ? 21.758 3.502 4.355 1.00 85.69 161 ASP A CA 1
ATOM 1301 C C . ASP A 1 161 ? 21.443 2.901 5.730 1.00 85.69 161 ASP A C 1
ATOM 1303 O O . ASP A 1 161 ? 20.854 1.827 5.780 1.00 85.69 161 ASP A O 1
ATOM 1307 N N . TRP A 1 162 ? 21.781 3.606 6.811 1.00 85.31 162 TRP A N 1
ATOM 1308 C CA . TRP A 1 162 ? 21.655 3.133 8.193 1.00 85.31 162 TRP A CA 1
ATOM 1309 C C . TRP A 1 162 ? 20.444 3.715 8.925 1.00 85.31 162 TRP A C 1
ATOM 1311 O O . TRP A 1 162 ? 20.218 3.378 10.082 1.00 85.31 162 TRP A O 1
ATOM 1321 N N . ILE A 1 163 ? 19.673 4.582 8.264 1.00 86.62 163 ILE A N 1
ATOM 1322 C CA . ILE A 1 163 ? 18.448 5.145 8.832 1.00 86.62 163 ILE A CA 1
ATOM 1323 C C . ILE A 1 163 ? 17.407 4.034 8.972 1.00 86.62 163 ILE A C 1
ATOM 1325 O O . ILE A 1 163 ? 17.141 3.311 8.004 1.00 86.62 163 ILE A O 1
ATOM 1329 N N . ASP A 1 164 ? 16.810 3.947 10.159 1.00 88.44 164 ASP A N 1
ATOM 1330 C CA . ASP A 1 164 ? 15.722 3.028 10.458 1.00 88.44 164 ASP A CA 1
ATOM 1331 C C . ASP A 1 164 ? 14.507 3.282 9.544 1.00 88.44 164 ASP A C 1
ATOM 1333 O O . ASP A 1 164 ? 14.101 4.419 9.281 1.00 88.44 164 ASP A O 1
ATOM 1337 N N . GLU A 1 165 ? 13.930 2.207 8.999 1.00 88.50 165 GLU A N 1
ATOM 1338 C CA . GLU A 1 165 ? 12.846 2.321 8.017 1.00 88.50 165 GLU A CA 1
ATOM 1339 C C . GLU A 1 165 ? 11.566 2.904 8.632 1.00 88.50 165 GLU A C 1
ATOM 1341 O O . GLU A 1 165 ? 10.807 3.591 7.935 1.00 88.50 165 GLU A O 1
ATOM 1346 N N . TYR A 1 166 ? 11.334 2.648 9.922 1.00 87.06 166 TYR A N 1
ATOM 1347 C CA . TYR A 1 166 ? 10.184 3.154 10.657 1.00 87.06 166 TYR A CA 1
ATOM 1348 C C . TYR A 1 166 ? 10.325 4.654 10.935 1.00 87.06 166 TYR A C 1
ATOM 1350 O O . TYR A 1 166 ? 9.416 5.415 10.579 1.00 87.06 166 TYR A O 1
ATOM 1358 N N . GLU A 1 167 ? 11.467 5.097 11.469 1.00 90.19 167 GLU A N 1
ATOM 1359 C CA . GLU A 1 167 ? 11.766 6.522 11.679 1.00 90.19 167 GLU A CA 1
ATOM 1360 C C . GLU A 1 167 ? 11.619 7.301 10.371 1.00 90.19 167 GLU A C 1
ATOM 1362 O O . GLU A 1 167 ? 10.881 8.285 10.285 1.00 90.19 167 GLU A O 1
ATOM 1367 N N . MET A 1 168 ? 12.220 6.783 9.298 1.00 92.56 168 MET A N 1
ATOM 1368 C CA . MET A 1 168 ? 12.158 7.414 7.988 1.00 92.56 168 MET A CA 1
ATOM 1369 C C . MET A 1 168 ? 10.725 7.549 7.465 1.00 92.56 168 MET A C 1
ATOM 1371 O O . MET A 1 168 ? 10.366 8.576 6.883 1.00 92.56 168 MET A O 1
ATOM 1375 N N . ALA A 1 169 ? 9.883 6.531 7.643 1.00 93.31 169 ALA A N 1
ATOM 1376 C CA . ALA A 1 169 ? 8.494 6.580 7.201 1.00 93.31 169 ALA A CA 1
ATOM 1377 C C . ALA A 1 169 ? 7.642 7.551 8.024 1.00 93.31 169 ALA A C 1
ATOM 1379 O O . ALA A 1 169 ? 6.835 8.289 7.445 1.00 93.31 169 ALA A O 1
ATOM 1380 N N . MET A 1 170 ? 7.846 7.610 9.340 1.00 92.38 170 MET A N 1
ATOM 1381 C CA . MET A 1 170 ? 7.207 8.607 10.201 1.00 92.38 170 MET A CA 1
ATOM 1382 C C . MET A 1 170 ? 7.588 10.028 9.771 1.00 92.38 170 MET A C 1
ATOM 1384 O O . MET A 1 170 ? 6.705 10.830 9.447 1.00 92.38 170 MET A O 1
ATOM 1388 N N . THR A 1 171 ? 8.882 10.309 9.626 1.00 95.06 171 THR A N 1
ATOM 1389 C CA . THR A 1 171 ? 9.379 11.629 9.220 1.00 95.06 171 THR A CA 1
ATOM 1390 C C . THR A 1 171 ? 8.931 12.007 7.809 1.00 95.06 171 THR A C 1
ATOM 1392 O O . THR A 1 171 ? 8.495 13.135 7.574 1.00 95.06 171 THR A O 1
ATOM 1395 N N . CYS A 1 172 ? 8.914 11.059 6.864 1.00 96.88 172 CYS A N 1
ATOM 1396 C CA . CYS A 1 172 ? 8.358 11.288 5.526 1.00 96.88 172 CYS A CA 1
ATOM 1397 C C . CYS A 1 172 ? 6.865 11.643 5.567 1.00 96.88 172 CYS A C 1
ATOM 1399 O O . CYS A 1 172 ? 6.414 12.506 4.811 1.00 96.88 172 CYS A O 1
ATOM 1401 N N . CYS A 1 173 ? 6.079 10.982 6.423 1.00 95.69 173 CYS A N 1
ATOM 1402 C CA . CYS A 1 173 ? 4.655 11.274 6.581 1.00 95.69 173 CYS A CA 1
ATOM 1403 C C . CYS A 1 173 ? 4.438 12.719 7.047 1.00 95.69 173 CYS A C 1
ATOM 1405 O O . CYS A 1 173 ? 3.614 13.439 6.475 1.00 95.69 173 CYS A O 1
ATOM 1407 N N . GLU A 1 174 ? 5.180 13.156 8.061 1.00 95.88 174 GLU A N 1
ATOM 1408 C CA . GLU A 1 174 ? 5.079 14.515 8.593 1.00 95.88 174 GLU A CA 1
ATOM 1409 C C . GLU A 1 174 ? 5.563 15.569 7.604 1.00 95.88 174 GLU A C 1
ATOM 1411 O O . GLU A 1 174 ? 4.858 16.551 7.353 1.00 95.88 174 GLU A O 1
ATOM 1416 N N . TYR A 1 175 ? 6.723 15.340 6.990 1.00 96.88 175 TYR A N 1
ATOM 1417 C CA . TYR A 1 175 ? 7.283 16.259 6.010 1.00 96.88 175 TYR A CA 1
ATOM 1418 C C . TYR A 1 175 ? 6.355 16.438 4.808 1.00 96.88 175 TYR A C 1
ATOM 1420 O O . TYR A 1 175 ? 6.101 17.564 4.380 1.00 96.88 175 TYR A O 1
ATOM 1428 N N . TYR A 1 176 ? 5.782 15.346 4.288 1.00 96.38 176 TYR A N 1
ATOM 1429 C CA . TYR A 1 176 ? 4.828 15.430 3.184 1.00 96.38 176 TYR A CA 1
ATOM 1430 C C . TYR A 1 176 ? 3.580 16.227 3.575 1.00 96.38 176 TYR A C 1
ATOM 1432 O O . TYR A 1 176 ? 3.132 17.066 2.800 1.00 96.38 176 TYR A O 1
ATOM 1440 N N . LYS A 1 177 ? 3.024 16.028 4.778 1.00 93.56 177 LYS A N 1
ATOM 1441 C CA . LYS A 1 177 ? 1.854 16.798 5.238 1.00 93.56 177 LYS A CA 1
ATOM 1442 C C . LYS A 1 177 ? 2.123 18.306 5.268 1.00 93.56 177 LYS A C 1
ATOM 1444 O O . LYS A 1 177 ? 1.217 19.063 4.929 1.00 93.56 177 LYS A O 1
ATOM 1449 N N . LYS A 1 178 ? 3.340 18.717 5.641 1.00 94.44 178 LYS A N 1
ATOM 1450 C CA . LYS A 1 178 ? 3.760 20.127 5.697 1.00 94.44 178 LYS A CA 1
ATOM 1451 C C . LYS A 1 178 ? 4.006 20.731 4.308 1.00 94.44 178 LYS A C 1
ATOM 1453 O O . LYS A 1 178 ? 3.648 21.879 4.091 1.00 94.44 178 LYS A O 1
ATOM 1458 N N . ASN A 1 179 ? 4.546 19.950 3.369 1.00 94.25 179 ASN A N 1
ATOM 1459 C CA . ASN A 1 179 ? 5.060 20.467 2.091 1.00 94.25 179 ASN A CA 1
ATOM 1460 C C . ASN A 1 179 ? 4.269 20.023 0.845 1.00 94.25 179 ASN A C 1
ATOM 1462 O O . ASN A 1 179 ? 4.630 20.382 -0.269 1.00 94.25 179 ASN A O 1
ATOM 1466 N N . LYS A 1 180 ? 3.185 19.243 0.980 1.00 90.62 180 LYS A N 1
ATOM 1467 C CA . LYS A 1 180 ? 2.449 18.668 -0.172 1.00 90.62 180 LYS A CA 1
ATOM 1468 C C . LYS A 1 180 ? 1.900 19.688 -1.179 1.00 90.62 180 LYS A C 1
ATOM 1470 O O . LYS A 1 180 ? 1.631 19.300 -2.311 1.00 90.62 180 LYS A O 1
ATOM 1475 N N . ASN A 1 181 ? 1.714 20.937 -0.758 1.00 89.56 181 ASN A N 1
ATOM 1476 C CA . ASN A 1 181 ? 1.176 22.021 -1.578 1.00 89.56 181 ASN A CA 1
ATOM 1477 C C . ASN A 1 181 ? 2.261 23.029 -2.000 1.00 89.56 181 ASN A C 1
ATOM 1479 O O . ASN A 1 181 ? 1.924 24.069 -2.552 1.00 89.56 181 ASN A O 1
ATOM 1483 N N . ASP A 1 182 ? 3.536 22.764 -1.701 1.00 88.75 182 ASP A N 1
ATOM 1484 C CA . ASP A 1 182 ? 4.626 23.663 -2.068 1.00 88.75 182 ASP A CA 1
ATOM 1485 C C . ASP A 1 182 ? 5.013 23.446 -3.538 1.00 88.75 182 ASP A C 1
ATOM 1487 O O . ASP A 1 182 ? 5.536 22.398 -3.925 1.00 88.75 182 ASP A O 1
ATOM 1491 N N . GLU A 1 183 ? 4.726 24.446 -4.369 1.00 86.19 183 GLU A N 1
ATOM 1492 C CA . GLU A 1 183 ? 4.998 24.417 -5.807 1.00 86.19 183 GLU A CA 1
ATOM 1493 C C . GLU A 1 183 ? 6.497 24.485 -6.135 1.00 86.19 183 GLU A C 1
ATOM 1495 O O . GLU A 1 183 ? 6.898 24.089 -7.229 1.00 86.19 183 GLU A O 1
ATOM 1500 N N . ASN A 1 184 ? 7.342 24.906 -5.185 1.00 87.75 184 ASN A N 1
ATOM 1501 C CA . ASN A 1 184 ? 8.795 24.955 -5.364 1.00 87.75 184 ASN A CA 1
ATOM 1502 C C . ASN A 1 184 ? 9.442 23.564 -5.311 1.00 87.75 184 ASN A C 1
ATOM 1504 O O . ASN A 1 184 ? 10.630 23.411 -5.601 1.00 87.75 184 ASN A O 1
ATOM 1508 N N . TYR A 1 185 ? 8.680 22.537 -4.933 1.00 89.12 185 TYR A N 1
ATOM 1509 C CA . TYR A 1 185 ? 9.179 21.181 -4.789 1.00 89.12 185 TYR A CA 1
ATOM 1510 C C . TYR A 1 185 ? 8.873 20.351 -6.036 1.00 89.12 185 TYR A C 1
ATOM 1512 O O . TYR A 1 185 ? 7.722 20.289 -6.483 1.00 89.12 185 TYR A O 1
ATOM 1520 N N . PRO A 1 186 ? 9.854 19.597 -6.565 1.00 90.88 186 PRO A N 1
ATOM 1521 C CA . PRO A 1 186 ? 9.581 18.658 -7.638 1.00 90.88 186 PRO A CA 1
ATOM 1522 C C . PRO A 1 186 ? 8.519 17.641 -7.210 1.00 90.88 186 PRO A C 1
ATOM 1524 O O . PRO A 1 186 ? 8.707 16.871 -6.264 1.00 90.88 186 PRO A O 1
ATOM 1527 N N . GLN A 1 187 ? 7.422 17.569 -7.966 1.00 88.88 187 GLN A N 1
ATOM 1528 C CA . GLN A 1 187 ? 6.309 16.649 -7.693 1.00 88.88 187 GLN A CA 1
ATOM 1529 C C . GLN A 1 187 ? 6.760 15.189 -7.596 1.00 88.88 187 GLN A C 1
ATOM 1531 O O . GLN A 1 187 ? 6.240 14.403 -6.804 1.00 88.88 187 GLN A O 1
ATOM 1536 N N . ARG A 1 188 ? 7.787 14.816 -8.366 1.00 89.94 188 ARG A N 1
ATOM 1537 C CA . ARG A 1 188 ? 8.400 13.489 -8.288 1.00 89.94 188 ARG A CA 1
ATOM 1538 C C . ARG A 1 188 ? 9.044 13.221 -6.922 1.00 89.94 188 ARG A C 1
ATOM 1540 O O . ARG A 1 188 ? 8.859 12.126 -6.390 1.00 89.94 188 ARG A O 1
ATOM 1547 N N . PHE A 1 189 ? 9.761 14.195 -6.363 1.00 93.25 189 PHE A N 1
ATOM 1548 C CA . PHE A 1 189 ? 10.418 14.078 -5.061 1.00 93.25 189 PHE A CA 1
ATOM 1549 C C . PHE A 1 189 ? 9.379 13.956 -3.942 1.00 93.25 189 PHE A C 1
ATOM 1551 O O . PHE A 1 189 ? 9.378 12.965 -3.207 1.00 93.25 189 PHE A O 1
ATOM 1558 N N . LEU A 1 190 ? 8.399 14.869 -3.907 1.00 93.56 190 LEU A N 1
ATOM 1559 C CA . LEU A 1 190 ? 7.261 14.780 -2.984 1.00 93.56 190 LEU A CA 1
ATOM 1560 C C . LEU A 1 190 ? 6.486 13.468 -3.151 1.00 93.56 190 LEU A C 1
ATOM 1562 O O . LEU A 1 190 ? 6.044 12.877 -2.170 1.00 93.56 190 LEU A O 1
ATOM 1566 N N . GLY A 1 191 ? 6.360 12.964 -4.379 1.00 94.00 191 GLY A N 1
ATOM 1567 C CA . GLY A 1 191 ? 5.733 11.680 -4.673 1.00 94.00 191 GLY A CA 1
ATOM 1568 C C . GLY A 1 191 ? 6.474 10.483 -4.068 1.00 94.00 191 GLY A C 1
ATOM 1569 O O . GLY A 1 191 ? 5.829 9.516 -3.654 1.00 94.00 191 GLY A O 1
ATOM 1570 N N . HIS A 1 192 ? 7.806 10.516 -3.988 1.00 95.38 192 HIS A N 1
ATOM 1571 C CA . HIS A 1 192 ? 8.581 9.487 -3.291 1.00 95.38 192 HIS A CA 1
ATOM 1572 C C . HIS A 1 192 ? 8.464 9.610 -1.771 1.00 95.38 192 HIS A C 1
ATOM 1574 O O . HIS A 1 192 ? 8.188 8.595 -1.129 1.00 95.38 192 HIS A O 1
ATOM 1580 N N . ILE A 1 193 ? 8.542 10.825 -1.215 1.00 96.50 193 ILE A N 1
ATOM 1581 C CA . ILE A 1 193 ? 8.302 11.072 0.218 1.00 96.50 193 ILE A CA 1
ATOM 1582 C C . ILE A 1 193 ? 6.902 10.584 0.615 1.00 96.50 193 ILE A C 1
ATOM 1584 O O . ILE A 1 193 ? 6.764 9.785 1.539 1.00 96.50 193 ILE A O 1
ATOM 1588 N N . LYS A 1 194 ? 5.864 10.958 -0.145 1.00 95.94 194 LYS A N 1
ATOM 1589 C CA . LYS A 1 194 ? 4.479 10.499 0.051 1.00 95.94 194 LYS A CA 1
ATOM 1590 C C . LYS A 1 194 ? 4.384 8.978 0.100 1.00 95.94 194 LYS A C 1
ATOM 1592 O O . LYS A 1 194 ? 3.701 8.428 0.957 1.00 95.94 194 LYS A O 1
ATOM 1597 N N . LYS A 1 195 ? 5.043 8.279 -0.829 1.00 94.88 195 LYS A N 1
ATOM 1598 C CA . LYS A 1 195 ? 5.004 6.810 -0.908 1.00 94.88 195 LYS A CA 1
ATOM 1599 C C . LYS A 1 195 ? 5.682 6.148 0.289 1.00 94.88 195 LYS A C 1
ATOM 1601 O O . LYS A 1 195 ? 5.184 5.117 0.738 1.00 94.88 195 LYS A O 1
ATOM 1606 N N . VAL A 1 196 ? 6.781 6.701 0.794 1.00 95.56 196 VAL A N 1
ATOM 1607 C CA . VAL A 1 196 ? 7.449 6.193 2.003 1.00 95.56 196 VAL A CA 1
ATOM 1608 C C . VAL A 1 196 ? 6.586 6.487 3.237 1.00 95.56 196 VAL A C 1
ATOM 1610 O O . VAL A 1 196 ? 6.234 5.566 3.965 1.00 95.56 196 VAL A O 1
ATOM 1613 N N . GLY A 1 197 ? 6.100 7.721 3.394 1.00 95.69 197 GLY A N 1
ATOM 1614 C CA . GLY A 1 197 ? 5.251 8.112 4.526 1.00 95.69 197 GLY A CA 1
ATOM 1615 C C . GLY A 1 197 ? 3.830 7.532 4.528 1.00 95.69 197 GLY A C 1
ATOM 1616 O O . GLY A 1 197 ? 3.152 7.552 5.553 1.00 95.69 197 GLY A O 1
ATOM 1617 N N . SER A 1 198 ? 3.356 6.989 3.401 1.00 95.12 198 SER A N 1
ATOM 1618 C CA . SER A 1 198 ? 1.989 6.457 3.287 1.00 95.12 198 SER A CA 1
ATOM 1619 C C . SER A 1 198 ? 1.680 5.298 4.237 1.00 95.12 198 SER A C 1
ATOM 1621 O O . SER A 1 198 ? 0.517 5.135 4.596 1.00 95.12 198 SER A O 1
ATOM 1623 N N . TYR A 1 199 ? 2.678 4.524 4.671 1.00 94.25 199 TYR A N 1
ATOM 1624 C CA . TYR A 1 199 ? 2.474 3.418 5.614 1.00 94.25 199 TYR A CA 1
ATOM 1625 C C . TYR A 1 199 ? 2.098 3.941 7.000 1.00 94.25 199 TYR A C 1
ATOM 1627 O O . TYR A 1 199 ? 1.015 3.626 7.493 1.00 94.25 199 TYR A O 1
ATOM 1635 N N . SER A 1 200 ? 2.918 4.834 7.563 1.00 93.69 200 SER A N 1
ATOM 1636 C CA . SER A 1 200 ? 2.623 5.523 8.822 1.00 93.69 200 SER A CA 1
ATOM 1637 C C . SER A 1 200 ? 1.301 6.283 8.756 1.00 93.69 200 SER A C 1
ATOM 1639 O O . SER A 1 200 ? 0.463 6.155 9.645 1.00 93.69 200 SER A O 1
ATOM 1641 N N . ALA A 1 201 ? 1.067 7.025 7.667 1.00 94.31 201 ALA A N 1
ATOM 1642 C CA . ALA A 1 201 ? -0.182 7.757 7.478 1.00 94.31 201 ALA A CA 1
ATOM 1643 C C . ALA A 1 201 ? -1.405 6.825 7.478 1.00 94.31 201 ALA A C 1
ATOM 1645 O O . ALA A 1 201 ? -2.393 7.114 8.148 1.00 94.31 201 ALA A O 1
ATOM 1646 N N . SER A 1 202 ? -1.320 5.685 6.784 1.00 95.12 202 SER A N 1
ATOM 1647 C CA . SER A 1 202 ? -2.414 4.711 6.703 1.00 95.12 202 SER A CA 1
ATOM 1648 C C . SER A 1 202 ? -2.745 4.113 8.065 1.00 95.12 202 SER A C 1
ATOM 1650 O O . SER A 1 202 ? -3.922 4.009 8.406 1.00 95.12 202 SER A O 1
ATOM 1652 N N . VAL A 1 203 ? -1.731 3.763 8.864 1.00 93.62 203 VAL A N 1
ATOM 1653 C CA . VAL A 1 203 ? -1.945 3.253 10.227 1.00 93.62 203 VAL A CA 1
ATOM 1654 C C . VAL A 1 203 ? -2.638 4.300 11.093 1.00 93.62 203 VAL A C 1
ATOM 1656 O O . VAL A 1 203 ? -3.665 4.009 11.706 1.00 93.62 203 VAL A O 1
ATOM 1659 N N . MET A 1 204 ? -2.136 5.536 11.091 1.00 93.00 204 MET A N 1
ATOM 1660 C CA . MET A 1 204 ? -2.717 6.622 11.884 1.00 93.00 204 MET A CA 1
ATOM 1661 C C . MET A 1 204 ? -4.158 6.929 11.473 1.00 93.00 204 MET A C 1
ATOM 1663 O O . MET A 1 204 ? -5.015 7.142 12.330 1.00 93.00 204 MET A O 1
ATOM 1667 N N . ASP A 1 205 ? -4.461 6.893 10.179 1.00 93.44 205 ASP A N 1
ATOM 1668 C CA . ASP A 1 205 ? -5.818 7.087 9.681 1.00 93.44 205 ASP A CA 1
ATOM 1669 C C . ASP A 1 205 ? -6.759 5.937 10.080 1.00 93.44 205 ASP A C 1
ATOM 1671 O O . ASP A 1 205 ? -7.920 6.185 10.415 1.00 93.44 205 ASP A O 1
ATOM 1675 N N . ILE A 1 206 ? -6.276 4.687 10.080 1.00 92.69 206 ILE A N 1
ATOM 1676 C CA . ILE A 1 206 ? -7.042 3.521 10.552 1.00 92.69 206 ILE A CA 1
ATOM 1677 C C . ILE A 1 206 ? -7.367 3.676 12.040 1.00 92.69 206 ILE A C 1
ATOM 1679 O O . ILE A 1 206 ? -8.534 3.555 12.417 1.00 92.69 206 ILE A O 1
ATOM 1683 N N . VAL A 1 207 ? -6.375 4.019 12.869 1.00 92.94 207 VAL A N 1
ATOM 1684 C CA . VAL A 1 207 ? -6.560 4.288 14.308 1.00 92.94 207 VAL A CA 1
ATOM 1685 C C . VAL A 1 207 ? -7.556 5.430 14.517 1.00 92.94 207 VAL A C 1
ATOM 1687 O O . VAL A 1 207 ? -8.505 5.315 15.298 1.00 92.94 207 VAL A O 1
ATOM 1690 N N . ASN A 1 208 ? -7.399 6.520 13.763 1.00 92.44 208 ASN A N 1
ATOM 1691 C CA . ASN A 1 208 ? -8.284 7.678 13.812 1.00 92.44 208 ASN A CA 1
ATOM 1692 C C . ASN A 1 208 ? -9.726 7.349 13.396 1.00 92.44 208 ASN A C 1
ATOM 1694 O O . ASN A 1 208 ? -10.662 7.991 13.873 1.00 92.44 208 ASN A O 1
ATOM 1698 N N . CYS A 1 209 ? -9.917 6.371 12.512 1.00 90.56 209 CYS A N 1
ATOM 1699 C CA . CYS A 1 209 ? -11.230 5.878 12.124 1.00 90.56 209 CYS A CA 1
ATOM 1700 C C . CYS A 1 209 ? -11.831 4.979 13.216 1.00 90.56 209 CYS A C 1
ATOM 1702 O O . CYS A 1 209 ? -12.936 5.251 13.687 1.00 90.56 209 CYS A O 1
ATOM 1704 N N . ALA A 1 210 ? -11.089 3.964 13.668 1.00 90.44 210 ALA A N 1
ATOM 1705 C CA . ALA A 1 210 ? -11.561 2.952 14.616 1.00 90.44 210 ALA A CA 1
ATOM 1706 C C . ALA A 1 210 ? -12.001 3.537 15.969 1.00 90.44 210 ALA A C 1
ATOM 1708 O O . ALA A 1 210 ? -12.953 3.048 16.573 1.00 90.44 210 ALA A O 1
ATOM 1709 N N . ARG A 1 211 ? -11.374 4.635 16.412 1.00 91.81 211 ARG A N 1
ATOM 1710 C CA . ARG A 1 211 ? -11.728 5.333 17.661 1.00 91.81 211 ARG A CA 1
ATOM 1711 C C . ARG A 1 211 ? -13.045 6.118 17.621 1.00 91.81 211 ARG A C 1
ATOM 1713 O O . ARG A 1 211 ? -13.454 6.668 18.646 1.00 91.81 211 ARG A O 1
ATOM 1720 N N . LYS A 1 212 ? -13.665 6.309 16.450 1.00 92.00 212 LYS A N 1
ATOM 1721 C CA . LYS A 1 212 ? -14.872 7.143 16.319 1.00 92.00 212 LYS A CA 1
ATOM 1722 C C . LYS A 1 212 ? -16.095 6.364 16.802 1.00 92.00 212 LYS A C 1
ATOM 1724 O O . LYS A 1 212 ? -16.361 5.266 16.324 1.00 92.00 212 LYS A O 1
ATOM 1729 N N . GLY A 1 213 ? -16.914 6.986 17.655 1.00 90.81 213 GLY A N 1
ATOM 1730 C CA . GLY A 1 213 ? -18.131 6.362 18.195 1.00 90.81 213 GLY A CA 1
ATOM 1731 C C . GLY A 1 213 ? -19.096 5.852 17.115 1.00 90.81 213 GLY A C 1
ATOM 1732 O O . GLY A 1 213 ? -19.663 4.777 17.271 1.00 90.81 213 GLY A O 1
ATOM 1733 N N . LYS A 1 214 ? -19.200 6.553 15.974 1.00 89.12 214 LYS A N 1
ATOM 1734 C CA . LYS A 1 214 ? -20.054 6.142 14.842 1.00 89.12 214 LYS A CA 1
ATOM 1735 C C . LYS A 1 214 ? -19.694 4.788 14.217 1.00 89.12 214 LYS A C 1
ATOM 1737 O O . LYS A 1 214 ? -20.539 4.203 13.555 1.00 89.12 214 LYS A O 1
ATOM 1742 N N . TYR A 1 215 ? -18.468 4.297 14.407 1.00 87.75 215 TYR A N 1
ATOM 1743 C CA . TYR A 1 215 ? -18.015 3.019 13.847 1.00 87.75 215 TYR A CA 1
ATOM 1744 C C . TYR A 1 215 ? -17.842 1.922 14.899 1.00 87.75 215 TYR A C 1
ATOM 1746 O O . TYR A 1 215 ? -17.450 0.810 14.551 1.00 87.75 215 TYR A O 1
ATOM 1754 N N . LYS A 1 216 ? -18.170 2.212 16.165 1.00 90.25 216 LYS A N 1
ATOM 1755 C CA . LYS A 1 216 ? -18.041 1.286 17.294 1.00 90.25 216 LYS A CA 1
ATOM 1756 C C . LYS A 1 216 ? -18.676 -0.073 17.002 1.00 90.25 216 LYS A C 1
ATOM 1758 O O . LYS A 1 216 ? -17.980 -1.081 16.980 1.00 90.25 216 LYS A O 1
ATOM 1763 N N . THR A 1 217 ? -19.976 -0.077 16.708 1.00 87.94 217 THR A N 1
ATOM 1764 C CA . THR A 1 217 ? -20.745 -1.302 16.440 1.00 87.94 217 THR A CA 1
ATOM 1765 C C . THR A 1 217 ? -20.282 -2.006 15.165 1.00 87.94 217 THR A C 1
ATOM 1767 O O . THR A 1 217 ? -20.252 -3.232 15.097 1.00 87.94 217 THR A O 1
ATOM 1770 N N . SER A 1 218 ? -19.913 -1.243 14.132 1.00 86.81 218 SER A N 1
ATOM 1771 C CA . SER A 1 218 ? -19.504 -1.819 12.852 1.00 86.81 218 SER A CA 1
ATOM 1772 C C . SER A 1 218 ? -18.160 -2.544 12.969 1.00 86.81 218 SER A C 1
ATOM 1774 O O . SER A 1 218 ? -18.052 -3.670 12.496 1.00 86.81 218 SER A O 1
ATOM 1776 N N . PHE A 1 219 ? -17.155 -1.947 13.622 1.00 88.25 219 PHE A N 1
ATOM 1777 C CA . PHE A 1 219 ? -15.830 -2.562 13.764 1.00 88.25 219 PHE A CA 1
ATOM 1778 C C . PHE A 1 219 ? -15.775 -3.652 14.833 1.00 88.25 219 PHE A C 1
ATOM 1780 O O . PHE A 1 219 ? -15.018 -4.608 14.660 1.00 88.25 219 PHE A O 1
ATOM 1787 N N . SER A 1 220 ? -16.623 -3.590 15.867 1.00 84.75 220 SER A N 1
ATOM 1788 C CA . SER A 1 220 ? -16.752 -4.695 16.823 1.00 84.75 220 SER A CA 1
ATOM 1789 C C . SER A 1 220 ? -17.283 -5.975 16.167 1.00 84.75 220 SER A C 1
ATOM 1791 O O . SER A 1 220 ? -16.970 -7.072 16.621 1.00 84.75 220 SER A O 1
ATOM 1793 N N . ASN A 1 221 ? -18.041 -5.836 15.074 1.00 88.94 221 ASN A N 1
ATOM 1794 C CA . ASN A 1 221 ? -18.656 -6.929 14.325 1.00 88.94 221 ASN A CA 1
ATOM 1795 C C . ASN A 1 221 ? -18.112 -6.976 12.886 1.00 88.94 221 ASN A C 1
ATOM 1797 O O . ASN A 1 221 ? -18.839 -6.737 11.923 1.00 88.94 221 ASN A O 1
ATOM 1801 N N . THR A 1 222 ? -16.819 -7.266 12.730 1.00 90.81 222 THR A N 1
ATOM 1802 C CA . THR A 1 222 ? -16.169 -7.319 11.408 1.00 90.81 222 THR A CA 1
ATOM 1803 C C . THR A 1 222 ? -16.360 -8.680 10.716 1.00 90.81 222 THR A C 1
ATOM 1805 O O . THR A 1 222 ? -15.812 -9.698 11.152 1.00 90.81 222 THR A O 1
ATOM 1808 N N . ASP A 1 223 ? -17.082 -8.669 9.594 1.00 92.00 223 ASP A N 1
ATOM 1809 C CA . ASP A 1 223 ? -17.327 -9.779 8.662 1.00 92.00 223 ASP A CA 1
ATOM 1810 C C . ASP A 1 223 ? -16.266 -9.744 7.540 1.00 92.00 223 ASP A C 1
ATOM 1812 O O . ASP A 1 223 ? -16.391 -8.998 6.565 1.00 92.00 223 ASP A O 1
ATOM 1816 N N . LEU A 1 224 ? -15.166 -10.479 7.728 1.00 93.12 224 LEU A N 1
ATOM 1817 C CA . LEU A 1 224 ? -13.983 -10.452 6.860 1.00 93.12 224 LEU A CA 1
ATOM 1818 C C . LEU A 1 224 ? -14.002 -11.610 5.853 1.00 93.12 224 LEU A C 1
ATOM 1820 O O . LEU A 1 224 ? -14.112 -12.766 6.248 1.00 93.12 224 LEU A O 1
ATOM 1824 N N . HIS A 1 225 ? -13.807 -11.287 4.575 1.00 92.88 225 HIS A N 1
ATOM 1825 C CA . HIS A 1 225 ? -13.766 -12.226 3.454 1.00 92.88 225 HIS A CA 1
ATOM 1826 C C . HIS A 1 225 ? -12.450 -12.073 2.693 1.00 92.88 225 HIS A C 1
ATOM 1828 O O . HIS A 1 225 ? -12.215 -11.049 2.045 1.00 92.88 225 HIS A O 1
ATOM 1834 N N . LEU A 1 226 ? -11.602 -13.098 2.751 1.00 93.19 226 LEU A N 1
ATOM 1835 C CA . LEU A 1 226 ? -10.419 -13.200 1.899 1.00 93.19 226 LEU A CA 1
ATOM 1836 C C . LEU A 1 226 ? -10.822 -13.924 0.619 1.00 93.19 226 LEU A C 1
ATOM 1838 O O . LEU A 1 226 ? -11.251 -15.073 0.663 1.00 93.19 226 LEU A O 1
ATOM 1842 N N . LEU A 1 227 ? -10.738 -13.231 -0.512 1.00 91.31 227 LEU A N 1
ATOM 1843 C CA . LEU A 1 227 ? -11.079 -13.808 -1.804 1.00 91.31 227 LEU A CA 1
ATOM 1844 C C . LEU A 1 227 ? -9.871 -14.554 -2.352 1.00 91.31 227 LEU A C 1
ATOM 1846 O O . LEU A 1 227 ? -8.778 -13.984 -2.451 1.00 91.31 227 LEU A O 1
ATOM 1850 N N . ASP A 1 228 ? -10.084 -15.808 -2.738 1.00 87.69 228 ASP A N 1
ATOM 1851 C CA . ASP A 1 228 ? -9.058 -16.563 -3.437 1.00 87.69 228 ASP A CA 1
ATOM 1852 C C . ASP A 1 228 ? -8.714 -15.866 -4.756 1.00 87.69 228 ASP A C 1
ATOM 1854 O O . ASP A 1 228 ? -9.611 -15.413 -5.484 1.00 87.69 228 ASP A O 1
ATOM 1858 N N . PRO A 1 229 ? -7.421 -15.738 -5.083 1.00 83.81 229 PRO A N 1
ATOM 1859 C CA . PRO A 1 229 ? -7.014 -15.190 -6.360 1.00 83.81 229 PRO A CA 1
ATOM 1860 C C . PRO A 1 229 ? -7.561 -16.045 -7.504 1.00 83.81 229 PRO A C 1
ATOM 1862 O O . PRO A 1 229 ? -7.339 -17.255 -7.558 1.00 83.81 229 PRO A O 1
ATOM 1865 N N . ILE A 1 230 ? -8.245 -15.411 -8.454 1.00 79.25 230 ILE A N 1
ATOM 1866 C CA . ILE A 1 230 ? -8.733 -16.111 -9.643 1.00 79.25 230 ILE A CA 1
ATOM 1867 C C . ILE A 1 230 ? -7.571 -16.264 -10.618 1.00 79.25 230 ILE A C 1
ATOM 1869 O O . ILE A 1 230 ? -7.043 -15.275 -11.128 1.00 79.25 230 ILE A O 1
ATOM 1873 N N . HIS A 1 231 ? -7.194 -17.510 -10.874 1.00 78.06 231 HIS A N 1
ATOM 1874 C CA . HIS A 1 231 ? -6.205 -17.866 -11.878 1.00 78.06 231 HIS A CA 1
ATOM 1875 C C . HIS A 1 231 ? -6.848 -17.906 -13.262 1.00 78.06 231 HIS A C 1
ATOM 1877 O O . HIS A 1 231 ? -7.905 -18.509 -13.446 1.00 78.06 231 HIS A O 1
ATOM 1883 N N . VAL A 1 232 ? -6.199 -17.270 -14.231 1.00 74.62 232 VAL A N 1
ATOM 1884 C CA . VAL A 1 232 ? -6.601 -17.324 -15.632 1.00 74.62 232 VAL A CA 1
ATOM 1885 C C . VAL A 1 232 ? -5.369 -17.587 -16.478 1.00 74.62 232 VAL A C 1
ATOM 1887 O O . VAL A 1 232 ? -4.397 -16.831 -16.426 1.00 74.62 232 VAL A O 1
ATOM 1890 N N . ASP A 1 233 ? -5.446 -18.635 -17.286 1.00 81.75 233 ASP A N 1
ATOM 1891 C CA . ASP A 1 233 ? -4.463 -18.911 -18.320 1.00 81.75 233 ASP A CA 1
ATOM 1892 C C . ASP A 1 233 ? -4.887 -18.161 -19.576 1.00 81.75 233 ASP A C 1
ATOM 1894 O O . ASP A 1 233 ? -5.966 -18.393 -20.125 1.00 81.75 233 ASP A O 1
ATOM 1898 N N . GLN A 1 234 ? -4.068 -17.195 -19.986 1.00 78.69 234 GLN A N 1
ATOM 1899 C CA . GLN A 1 234 ? -4.324 -16.402 -21.180 1.00 78.69 234 GLN A CA 1
ATOM 1900 C C . GLN A 1 234 ? -3.217 -16.636 -22.204 1.00 78.69 234 GLN A C 1
ATOM 1902 O O . GLN A 1 234 ? -2.050 -16.360 -21.894 1.00 78.69 234 GLN A O 1
ATOM 1907 N N . PRO A 1 235 ? -3.552 -17.115 -23.415 1.00 85.81 235 PRO A N 1
ATOM 1908 C CA . PRO A 1 235 ? -2.596 -17.138 -24.507 1.00 85.81 235 PRO A CA 1
ATOM 1909 C C . PRO A 1 235 ? -2.238 -15.701 -24.898 1.00 85.81 235 PRO A C 1
ATOM 1911 O O . PRO A 1 235 ? -3.082 -14.801 -24.886 1.00 85.81 235 PRO A O 1
ATOM 1914 N N . ILE A 1 236 ? -0.971 -15.493 -25.229 1.00 86.56 236 ILE A N 1
ATOM 1915 C CA . ILE A 1 236 ? -0.409 -14.222 -25.669 1.00 86.56 236 ILE A CA 1
ATOM 1916 C C . ILE A 1 236 ? 0.274 -14.453 -27.001 1.00 86.56 236 ILE A C 1
ATOM 1918 O O . ILE A 1 236 ? 1.182 -15.282 -27.099 1.00 86.56 236 ILE A O 1
ATOM 1922 N N . SER A 1 237 ? -0.133 -13.684 -28.007 1.00 89.88 237 SER A N 1
ATOM 1923 C CA . SER A 1 237 ? 0.464 -13.757 -29.339 1.00 89.88 237 SER A CA 1
ATOM 1924 C C . SER A 1 237 ? 1.957 -13.402 -29.314 1.00 89.88 237 SER A C 1
ATOM 1926 O O . SER A 1 237 ? 2.402 -12.679 -28.419 1.00 89.88 237 SER A O 1
ATOM 1928 N N . PRO A 1 238 ? 2.739 -13.849 -30.310 1.00 91.25 238 PRO A N 1
ATOM 1929 C CA . PRO A 1 238 ? 4.155 -13.518 -30.404 1.00 91.25 238 PRO A CA 1
ATOM 1930 C C . PRO A 1 238 ? 4.411 -12.015 -30.259 1.00 91.25 238 PRO A C 1
ATOM 1932 O O . PRO A 1 238 ? 3.808 -11.195 -30.958 1.00 91.25 238 PRO A O 1
ATOM 1935 N N . TRP A 1 239 ? 5.344 -11.641 -29.379 1.00 90.81 239 TRP A N 1
ATOM 1936 C CA . TRP A 1 239 ? 5.698 -10.238 -29.135 1.00 90.81 239 TRP A CA 1
ATOM 1937 C C . TRP A 1 239 ? 6.062 -9.517 -30.441 1.00 90.81 239 TRP A C 1
ATOM 1939 O O . TRP A 1 239 ? 5.667 -8.371 -30.665 1.00 90.81 239 TRP A O 1
ATOM 1949 N N . ASN A 1 240 ? 6.782 -10.211 -31.330 1.00 88.00 240 ASN A N 1
ATOM 1950 C CA . ASN A 1 240 ? 7.199 -9.671 -32.618 1.00 88.00 240 ASN A CA 1
ATOM 1951 C C . ASN A 1 240 ? 6.030 -9.373 -33.558 1.00 88.00 240 ASN A C 1
ATOM 1953 O O . ASN A 1 240 ? 6.117 -8.410 -34.315 1.00 88.00 240 ASN A O 1
ATOM 1957 N N . ASP A 1 241 ? 4.965 -10.166 -33.525 1.00 89.75 241 ASP A N 1
ATOM 1958 C CA . ASP A 1 241 ? 3.816 -9.957 -34.404 1.00 89.75 241 ASP A CA 1
ATOM 1959 C C . ASP A 1 241 ? 3.010 -8.742 -33.963 1.00 89.75 241 ASP A C 1
ATOM 1961 O O . ASP A 1 241 ? 2.678 -7.892 -34.784 1.00 89.75 241 ASP A O 1
ATOM 1965 N N . ILE A 1 242 ? 2.845 -8.568 -32.654 1.00 88.56 242 ILE A N 1
ATOM 1966 C CA . ILE A 1 242 ? 2.144 -7.412 -32.094 1.00 88.56 242 ILE A CA 1
ATOM 1967 C C . ILE A 1 242 ? 2.913 -6.114 -32.353 1.00 88.56 242 ILE A C 1
ATOM 1969 O O . ILE A 1 242 ? 2.317 -5.122 -32.755 1.00 88.56 242 ILE A O 1
ATOM 1973 N N . ILE A 1 243 ? 4.239 -6.082 -32.164 1.00 87.25 243 ILE A N 1
ATOM 1974 C CA . ILE A 1 243 ? 5.018 -4.856 -32.423 1.00 87.25 243 ILE A CA 1
ATOM 1975 C C . ILE A 1 243 ? 5.011 -4.480 -33.913 1.00 87.25 243 ILE A C 1
ATOM 1977 O O . ILE A 1 243 ? 4.967 -3.289 -34.227 1.00 87.25 243 ILE A O 1
ATOM 1981 N N . LYS A 1 244 ? 5.023 -5.459 -34.833 1.00 89.50 244 LYS A N 1
ATOM 1982 C CA . LYS A 1 244 ? 4.928 -5.196 -36.283 1.00 89.50 244 LYS A CA 1
ATOM 1983 C C . LYS A 1 244 ? 3.646 -4.448 -36.653 1.00 89.50 244 LYS A C 1
ATOM 1985 O O . LYS A 1 244 ? 3.692 -3.625 -37.562 1.00 89.50 244 LYS A O 1
ATOM 1990 N N . GLU A 1 245 ? 2.539 -4.685 -35.945 1.00 88.75 245 GLU A N 1
ATOM 1991 C CA . GLU A 1 245 ? 1.285 -3.948 -36.169 1.00 88.75 245 GLU A CA 1
ATOM 1992 C C . GLU A 1 245 ? 1.441 -2.441 -35.909 1.00 88.75 245 GLU A C 1
ATOM 1994 O O . GLU A 1 245 ? 0.832 -1.630 -36.602 1.00 88.75 245 GLU A O 1
ATOM 1999 N N . PHE A 1 246 ? 2.278 -2.053 -34.941 1.00 85.12 246 PHE A N 1
ATOM 2000 C CA . PHE A 1 246 ? 2.496 -0.648 -34.573 1.00 85.12 246 PHE A CA 1
ATOM 2001 C C . PHE A 1 246 ? 3.677 -0.002 -35.308 1.00 85.12 246 PHE A C 1
ATOM 2003 O O . PHE A 1 246 ? 3.711 1.217 -35.471 1.00 85.12 246 PHE A O 1
ATOM 2010 N N . ILE A 1 247 ? 4.659 -0.799 -35.739 1.00 87.00 247 ILE A N 1
ATOM 2011 C CA . ILE A 1 247 ? 5.863 -0.332 -36.436 1.00 87.00 247 ILE A CA 1
ATOM 2012 C C . ILE A 1 247 ? 6.028 -1.140 -37.733 1.00 87.00 247 ILE A C 1
ATOM 2014 O O . ILE A 1 247 ? 6.824 -2.080 -37.782 1.00 87.00 247 ILE A O 1
ATOM 2018 N N . PRO A 1 248 ? 5.305 -0.776 -38.809 1.00 78.62 248 PRO A N 1
ATOM 2019 C CA . PRO A 1 248 ? 5.310 -1.542 -40.057 1.00 78.62 248 PRO A CA 1
ATOM 2020 C C . PRO A 1 248 ? 6.615 -1.392 -40.856 1.00 78.62 248 PRO A C 1
ATOM 2022 O O . PRO A 1 248 ? 6.932 -2.223 -41.704 1.00 78.62 248 PRO A O 1
ATOM 2025 N N . ASN A 1 249 ? 7.401 -0.335 -40.609 1.00 90.94 249 ASN A N 1
ATOM 2026 C CA . ASN A 1 249 ? 8.694 -0.150 -41.264 1.00 90.94 249 ASN A CA 1
ATOM 2027 C C . ASN A 1 249 ? 9.757 -1.075 -40.648 1.00 90.94 249 ASN A C 1
ATOM 2029 O O . ASN A 1 249 ? 10.122 -0.917 -39.483 1.00 90.94 249 ASN A O 1
ATOM 2033 N N . GLN A 1 250 ? 10.315 -1.973 -41.465 1.00 84.88 250 GLN A N 1
ATOM 2034 C CA . GLN A 1 250 ? 11.260 -3.003 -41.023 1.00 84.88 250 GLN A CA 1
ATOM 2035 C C . GLN A 1 250 ? 12.523 -2.450 -40.343 1.00 84.88 250 GLN A C 1
ATOM 2037 O O . GLN A 1 250 ? 12.999 -3.030 -39.370 1.00 84.88 250 GLN A O 1
ATOM 2042 N N . LYS A 1 251 ? 13.076 -1.328 -40.821 1.00 85.56 251 LYS A N 1
ATOM 2043 C CA . LYS A 1 251 ? 14.280 -0.731 -40.223 1.00 85.56 251 LYS A CA 1
ATOM 2044 C C . LYS A 1 251 ? 13.974 -0.168 -38.835 1.00 85.56 251 LYS A C 1
ATOM 2046 O O . LYS A 1 251 ? 14.677 -0.473 -37.876 1.00 85.56 251 LYS A O 1
ATOM 2051 N N . ASN A 1 252 ? 12.881 0.586 -38.724 1.00 86.62 252 ASN A N 1
ATOM 2052 C CA . ASN A 1 252 ? 12.438 1.162 -37.454 1.00 86.62 252 ASN A CA 1
ATOM 2053 C C . ASN A 1 252 ? 12.064 0.076 -36.441 1.00 86.62 252 ASN A C 1
ATOM 2055 O O . ASN A 1 252 ? 12.332 0.226 -35.250 1.00 86.62 252 ASN A O 1
ATOM 2059 N N . LEU A 1 253 ? 11.470 -1.022 -36.916 1.00 87.00 253 LEU A N 1
ATOM 2060 C CA . LEU A 1 253 ? 11.148 -2.185 -36.105 1.00 87.00 253 LEU A CA 1
ATOM 2061 C C . LEU A 1 253 ? 12.414 -2.777 -35.477 1.00 87.00 253 LEU A C 1
ATOM 2063 O O . LEU A 1 253 ? 12.481 -2.916 -34.260 1.00 87.00 253 LEU A O 1
ATOM 2067 N N . GLU A 1 254 ? 13.432 -3.089 -36.277 1.00 87.75 254 GLU A N 1
ATOM 2068 C CA . GLU A 1 254 ? 14.667 -3.696 -35.767 1.00 87.75 254 GLU A CA 1
ATOM 2069 C C . GLU A 1 254 ? 15.431 -2.764 -34.810 1.00 87.75 254 GLU A C 1
ATOM 2071 O O . GLU A 1 254 ? 15.901 -3.206 -33.755 1.00 87.75 254 GLU A O 1
ATOM 2076 N N . ASP A 1 255 ? 15.475 -1.461 -35.102 1.00 88.88 255 ASP A N 1
ATOM 2077 C CA . ASP A 1 255 ? 16.059 -0.465 -34.197 1.00 88.88 255 ASP A CA 1
ATOM 2078 C C . ASP A 1 255 ? 15.290 -0.386 -32.867 1.00 88.88 255 ASP A C 1
ATOM 2080 O O . ASP A 1 255 ? 15.894 -0.398 -31.785 1.00 88.88 255 ASP A O 1
ATOM 2084 N N . PHE A 1 256 ? 13.954 -0.380 -32.918 1.00 88.25 256 PHE A N 1
ATOM 2085 C CA . PHE A 1 256 ? 13.098 -0.397 -31.733 1.00 88.25 256 PHE A CA 1
ATOM 2086 C C . PHE A 1 256 ? 13.328 -1.650 -30.879 1.00 88.25 256 PHE A C 1
ATOM 2088 O O . PHE A 1 256 ? 13.540 -1.539 -29.666 1.00 88.25 256 PHE A O 1
ATOM 2095 N N . LYS A 1 257 ? 13.351 -2.839 -31.497 1.00 87.88 257 LYS A N 1
ATOM 2096 C CA . LYS A 1 257 ? 13.618 -4.109 -30.802 1.00 87.88 257 LYS A CA 1
ATOM 2097 C C . LYS A 1 257 ? 14.969 -4.080 -30.103 1.00 87.88 257 LYS A C 1
ATOM 2099 O O . LYS A 1 257 ? 15.063 -4.378 -28.911 1.00 87.88 257 LYS A O 1
ATOM 2104 N N . LYS A 1 258 ? 16.016 -3.671 -30.822 1.00 89.44 258 LYS A N 1
ATOM 2105 C CA . LYS A 1 258 ? 17.378 -3.580 -30.287 1.00 89.44 258 LYS A CA 1
ATOM 2106 C C . LYS A 1 258 ? 17.447 -2.642 -29.083 1.00 89.44 258 LYS A C 1
ATOM 2108 O O . LYS A 1 258 ? 18.081 -2.979 -28.082 1.00 89.44 258 LYS A O 1
ATOM 2113 N N . ASN A 1 259 ? 16.774 -1.496 -29.147 1.00 87.81 259 ASN A N 1
ATOM 2114 C CA . ASN A 1 259 ? 16.723 -0.539 -28.043 1.00 87.81 259 ASN A CA 1
ATOM 2115 C C . ASN A 1 259 ? 15.947 -1.086 -26.834 1.00 87.81 259 ASN A C 1
ATOM 2117 O O . ASN A 1 259 ? 16.414 -0.959 -25.700 1.00 87.81 259 ASN A O 1
ATOM 2121 N N . CYS A 1 260 ? 14.820 -1.765 -27.064 1.00 85.69 260 CYS A N 1
ATOM 2122 C CA . CYS A 1 260 ? 14.049 -2.427 -26.011 1.00 85.69 260 CYS A CA 1
ATOM 2123 C C . CYS A 1 260 ? 14.866 -3.502 -25.284 1.00 85.69 260 CYS A C 1
ATOM 2125 O O . CYS A 1 260 ? 14.893 -3.526 -24.055 1.00 85.69 260 CYS A O 1
ATOM 2127 N N . LEU A 1 261 ? 15.582 -4.353 -26.023 1.00 87.12 261 LEU A N 1
ATOM 2128 C CA . LEU A 1 261 ? 16.374 -5.447 -25.453 1.00 87.12 261 LEU A CA 1
ATOM 2129 C C . LEU A 1 261 ? 17.648 -4.969 -24.737 1.00 87.12 261 LEU A C 1
ATOM 2131 O O . LEU A 1 261 ? 18.122 -5.638 -23.817 1.00 87.12 261 LEU A O 1
ATOM 2135 N N . LYS A 1 262 ? 18.192 -3.802 -25.111 1.00 89.62 262 LYS A N 1
ATOM 2136 C CA . LYS A 1 262 ? 19.286 -3.144 -24.375 1.00 89.62 262 LYS A CA 1
ATOM 2137 C C . LYS A 1 262 ? 18.832 -2.569 -23.032 1.00 89.62 262 LYS A C 1
ATOM 2139 O O . LYS A 1 262 ? 19.632 -2.485 -22.102 1.00 89.62 262 LYS A O 1
ATOM 2144 N N . ASN A 1 263 ? 17.569 -2.162 -22.914 1.00 88.12 263 ASN A N 1
ATOM 2145 C CA . ASN A 1 263 ? 17.033 -1.627 -21.671 1.00 88.12 263 ASN A CA 1
ATOM 2146 C C . ASN A 1 263 ? 16.796 -2.760 -20.661 1.00 88.12 263 ASN A C 1
ATOM 2148 O O . ASN A 1 263 ? 15.941 -3.619 -20.868 1.00 88.12 263 ASN A O 1
ATOM 2152 N N . TYR A 1 264 ? 17.533 -2.743 -19.546 1.00 85.62 264 TYR A N 1
ATOM 2153 C CA . TYR A 1 264 ? 17.455 -3.786 -18.516 1.00 85.62 264 TYR A CA 1
ATOM 2154 C C . TYR A 1 264 ? 16.027 -4.027 -18.001 1.00 85.62 264 TYR A C 1
ATOM 2156 O O . TYR A 1 264 ? 15.616 -5.179 -17.866 1.00 85.62 264 TYR A O 1
ATOM 2164 N N . GLU A 1 265 ? 15.259 -2.963 -17.753 1.00 82.00 265 GLU A N 1
ATOM 2165 C CA . GLU A 1 265 ? 13.897 -3.071 -17.219 1.00 82.00 265 GLU A CA 1
ATOM 2166 C C . GLU A 1 265 ? 12.930 -3.654 -18.247 1.00 82.00 265 GLU A C 1
ATOM 2168 O O . GLU A 1 265 ? 12.182 -4.578 -17.930 1.00 82.00 265 GLU A O 1
ATOM 2173 N N . THR A 1 266 ? 12.973 -3.162 -19.488 1.00 85.25 266 THR A N 1
ATOM 2174 C CA . THR A 1 266 ? 12.173 -3.713 -20.591 1.00 85.25 266 THR A CA 1
ATOM 2175 C C . THR A 1 266 ? 12.506 -5.188 -20.805 1.00 85.25 266 THR A C 1
ATOM 2177 O O . THR A 1 266 ? 11.613 -6.030 -20.805 1.00 85.25 266 THR A O 1
ATOM 2180 N N . ARG A 1 267 ? 13.796 -5.545 -20.874 1.00 88.94 267 ARG A N 1
ATOM 2181 C CA . ARG A 1 267 ? 14.243 -6.938 -21.016 1.00 88.94 267 ARG A CA 1
ATOM 2182 C C . ARG A 1 267 ? 13.762 -7.825 -19.866 1.00 88.94 267 ARG A C 1
ATOM 2184 O O . ARG A 1 267 ? 13.279 -8.927 -20.104 1.00 88.94 267 ARG A O 1
ATOM 2191 N N . ARG A 1 268 ? 13.861 -7.353 -18.619 1.00 86.50 268 ARG A N 1
ATOM 2192 C CA . ARG A 1 268 ? 13.372 -8.082 -17.439 1.00 86.50 268 ARG A CA 1
ATOM 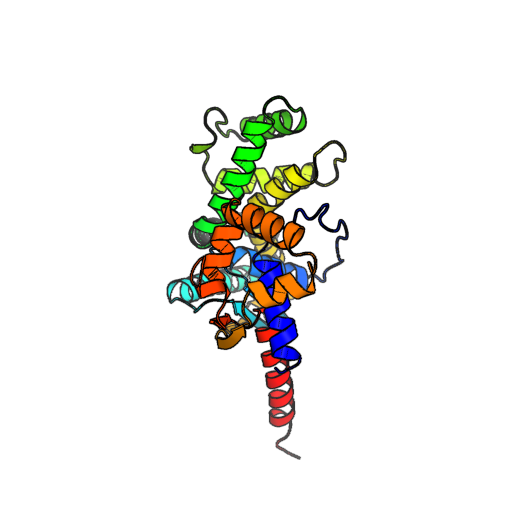2193 C C . ARG A 1 268 ? 11.864 -8.342 -17.523 1.00 86.50 268 ARG A C 1
ATOM 2195 O O . ARG A 1 268 ? 11.422 -9.434 -17.175 1.00 86.50 268 ARG A O 1
ATOM 2202 N N . ARG A 1 269 ? 11.078 -7.364 -17.983 1.00 86.50 269 ARG A N 1
ATOM 2203 C CA . ARG A 1 269 ? 9.623 -7.506 -18.162 1.00 86.50 269 ARG A CA 1
ATOM 2204 C C . ARG A 1 269 ? 9.274 -8.455 -19.302 1.00 86.50 269 ARG A C 1
ATOM 2206 O O . ARG A 1 269 ? 8.418 -9.308 -19.109 1.00 86.50 269 ARG A O 1
ATOM 2213 N N . ILE A 1 270 ? 9.967 -8.354 -20.437 1.00 88.94 270 ILE A N 1
ATOM 2214 C CA . ILE A 1 270 ? 9.828 -9.293 -21.557 1.00 88.94 270 ILE A CA 1
ATOM 2215 C C . ILE A 1 270 ? 10.089 -10.722 -21.074 1.00 88.94 270 ILE A C 1
ATOM 2217 O O . ILE A 1 270 ? 9.238 -11.581 -21.260 1.00 88.94 270 ILE A O 1
ATOM 2221 N N . ASN A 1 271 ? 11.190 -10.961 -20.355 1.00 87.81 271 ASN A N 1
ATOM 2222 C CA . ASN A 1 271 ? 11.496 -12.282 -19.798 1.00 87.81 271 ASN A CA 1
ATOM 2223 C C . ASN A 1 271 ? 10.413 -12.794 -18.844 1.00 87.81 271 ASN A C 1
ATOM 2225 O O . ASN A 1 271 ? 10.135 -13.986 -18.821 1.00 87.81 271 ASN A O 1
ATOM 2229 N N . LYS A 1 272 ? 9.790 -11.905 -18.063 1.00 84.38 272 LYS A N 1
ATOM 2230 C CA . LYS A 1 272 ? 8.689 -12.274 -17.166 1.00 84.38 272 LYS A CA 1
ATOM 2231 C C . LYS A 1 272 ? 7.428 -12.698 -17.931 1.00 84.38 272 LYS A C 1
ATOM 2233 O O . LYS A 1 272 ? 6.704 -13.549 -17.438 1.00 84.38 272 LYS A O 1
ATOM 2238 N N . ILE A 1 273 ? 7.155 -12.082 -19.082 1.00 84.56 273 ILE A N 1
ATOM 2239 C CA . ILE A 1 273 ? 5.922 -12.286 -19.862 1.00 84.56 273 ILE A CA 1
ATOM 2240 C C . ILE A 1 273 ? 6.082 -13.405 -20.899 1.00 84.56 273 ILE A C 1
ATOM 2242 O O . ILE A 1 273 ? 5.132 -14.125 -21.147 1.00 84.56 273 ILE A O 1
ATOM 2246 N N . TYR A 1 274 ? 7.258 -13.555 -21.506 1.00 87.06 274 TYR A N 1
ATOM 2247 C CA . TYR A 1 274 ? 7.505 -14.503 -22.602 1.00 87.06 274 TYR A CA 1
ATOM 2248 C C . TYR A 1 274 ? 8.474 -15.629 -22.224 1.00 87.06 274 TYR A C 1
ATOM 2250 O O . TYR A 1 274 ? 8.850 -16.439 -23.063 1.00 87.06 274 TYR A O 1
ATOM 2258 N N . GLY A 1 275 ? 8.943 -15.676 -20.974 1.00 85.69 275 GLY A N 1
ATOM 2259 C CA . GLY A 1 275 ? 9.887 -16.695 -20.502 1.00 85.69 275 GLY A CA 1
ATOM 2260 C C . GLY A 1 275 ? 11.316 -16.548 -21.041 1.00 85.69 275 GLY A C 1
ATOM 2261 O O . GLY A 1 275 ? 12.191 -17.327 -20.672 1.00 85.69 275 GLY A O 1
ATOM 2262 N N . GLY A 1 276 ? 11.591 -15.552 -21.888 1.00 85.88 276 GLY A N 1
ATOM 2263 C CA . GLY A 1 276 ? 12.926 -15.296 -22.418 1.00 85.88 276 GLY A CA 1
ATOM 2264 C C . GLY A 1 276 ? 12.964 -14.242 -23.522 1.00 85.88 276 GLY A C 1
ATOM 2265 O O . GLY A 1 276 ? 11.944 -13.685 -23.924 1.00 85.88 276 GLY A O 1
ATOM 2266 N N . THR A 1 277 ? 14.170 -13.990 -24.028 1.00 82.81 277 THR A N 1
ATOM 2267 C CA . THR A 1 277 ? 14.425 -13.194 -25.236 1.00 82.81 277 THR A CA 1
ATOM 2268 C C . THR A 1 277 ? 14.881 -14.101 -26.374 1.00 82.81 277 THR A C 1
ATOM 2270 O O . THR A 1 277 ? 15.625 -15.045 -26.121 1.00 82.81 277 THR A O 1
ATOM 2273 N N . GLY A 1 278 ? 14.552 -13.767 -27.623 1.00 85.94 278 GLY A N 1
ATOM 2274 C CA . GLY A 1 278 ? 14.959 -14.544 -28.800 1.00 85.94 278 GLY A CA 1
ATOM 2275 C C . GLY A 1 278 ? 13.767 -15.267 -29.415 1.00 85.94 278 GLY A C 1
ATOM 2276 O O . GLY A 1 278 ? 12.722 -14.645 -29.581 1.00 85.94 278 GLY A O 1
ATOM 2277 N N . ARG A 1 279 ? 13.907 -16.567 -29.712 1.00 85.06 279 ARG A N 1
ATOM 2278 C CA . ARG A 1 279 ? 12.852 -17.370 -30.368 1.00 85.06 279 ARG A CA 1
ATOM 2279 C C . ARG A 1 279 ? 11.549 -17.423 -29.568 1.00 85.06 279 ARG A C 1
ATOM 2281 O O . ARG A 1 279 ? 10.481 -17.556 -30.141 1.00 85.06 279 ARG A O 1
ATOM 2288 N N . GLN A 1 280 ? 11.619 -17.258 -28.249 1.00 85.50 280 GLN A N 1
ATOM 2289 C CA . GLN A 1 280 ? 10.445 -17.156 -27.380 1.00 85.50 280 GLN A CA 1
ATOM 2290 C C . GLN A 1 280 ? 9.534 -15.968 -27.743 1.00 85.50 280 GLN A C 1
ATOM 2292 O O . GLN A 1 280 ? 8.348 -16.002 -27.445 1.00 85.50 280 GLN A O 1
ATOM 2297 N N . LEU A 1 281 ? 10.061 -14.929 -28.404 1.00 88.56 281 LEU A N 1
ATOM 2298 C CA . LEU A 1 281 ? 9.288 -13.766 -28.860 1.00 88.56 281 LEU A CA 1
ATOM 2299 C C . LEU A 1 281 ? 8.560 -14.003 -30.192 1.00 88.56 281 LEU A C 1
ATOM 2301 O O . LEU A 1 281 ? 7.749 -13.164 -30.589 1.00 88.56 281 LEU A O 1
ATOM 2305 N N . ASP A 1 282 ? 8.857 -15.120 -30.863 1.00 88.25 282 ASP A N 1
ATOM 2306 C CA . ASP A 1 282 ? 8.263 -15.560 -32.132 1.00 88.25 282 ASP A CA 1
ATOM 2307 C C . ASP A 1 282 ? 7.181 -16.633 -31.933 1.00 88.25 282 ASP A C 1
ATOM 2309 O O . ASP A 1 282 ? 6.620 -17.150 -32.900 1.00 88.25 282 ASP A O 1
ATOM 2313 N N . HIS A 1 283 ? 6.890 -16.996 -30.684 1.00 86.00 283 HIS A N 1
ATOM 2314 C CA . HIS A 1 283 ? 5.936 -18.043 -30.347 1.00 86.00 283 HIS A CA 1
ATOM 2315 C C . HIS A 1 283 ? 4.834 -17.511 -29.440 1.00 86.00 283 HIS A C 1
ATOM 2317 O O . HIS A 1 283 ? 5.050 -16.611 -28.627 1.00 86.00 283 HIS A O 1
ATOM 2323 N N . GLU A 1 284 ? 3.640 -18.081 -29.599 1.00 87.88 284 GLU A N 1
ATOM 2324 C CA . GLU A 1 284 ? 2.567 -17.885 -28.635 1.00 87.88 284 GLU A CA 1
ATOM 2325 C C . GLU A 1 284 ? 3.013 -18.460 -27.287 1.00 87.88 284 GLU A C 1
ATOM 2327 O O . GLU A 1 284 ? 3.563 -19.562 -27.214 1.00 87.88 284 GLU A O 1
ATOM 2332 N N . THR A 1 285 ? 2.792 -17.700 -26.222 1.00 84.06 285 THR A N 1
ATOM 2333 C CA . THR A 1 285 ? 3.070 -18.132 -24.851 1.00 84.06 285 THR A CA 1
ATOM 2334 C C . THR A 1 285 ? 1.782 -18.112 -24.047 1.00 84.06 285 THR A C 1
ATOM 2336 O O . THR A 1 285 ? 0.896 -17.301 -24.300 1.00 84.06 285 THR A O 1
ATOM 2339 N N . THR A 1 286 ? 1.667 -18.983 -23.051 1.00 83.62 286 THR A N 1
ATOM 2340 C CA . THR A 1 286 ? 0.564 -18.915 -22.090 1.00 83.62 286 THR A CA 1
ATOM 2341 C C . THR A 1 286 ? 1.050 -18.202 -20.846 1.00 83.62 286 THR A C 1
ATOM 2343 O O . THR A 1 286 ? 2.005 -18.645 -20.211 1.00 83.62 286 THR A O 1
ATOM 2346 N N . ASN A 1 287 ? 0.381 -17.110 -20.483 1.00 77.19 287 ASN A N 1
ATOM 2347 C CA . ASN A 1 287 ? 0.627 -16.462 -19.209 1.00 77.19 287 ASN A CA 1
ATOM 2348 C C . ASN A 1 287 ? -0.376 -16.908 -18.165 1.00 77.19 287 ASN A C 1
ATOM 2350 O O . ASN A 1 287 ? -1.585 -16.730 -18.316 1.00 77.19 287 ASN A O 1
ATOM 2354 N 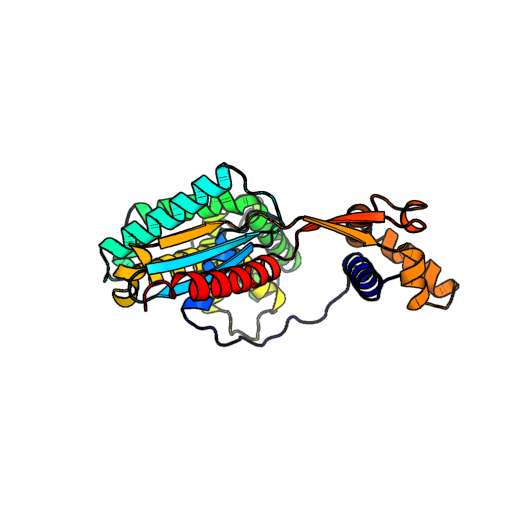N . HIS A 1 288 ? 0.179 -17.401 -17.065 1.00 74.06 288 HIS A N 1
ATOM 2355 C CA . HIS A 1 288 ? -0.541 -17.659 -15.833 1.00 74.06 288 HIS A CA 1
ATOM 2356 C C . HIS A 1 288 ? -0.735 -16.335 -15.100 1.00 74.06 288 HIS A C 1
ATOM 2358 O O . HIS A 1 288 ? 0.199 -15.772 -14.521 1.00 74.06 288 HIS A O 1
ATOM 2364 N N . MET A 1 289 ? -1.954 -15.814 -15.164 1.00 70.75 289 MET A N 1
ATOM 2365 C CA . MET A 1 289 ? -2.312 -14.521 -14.602 1.00 70.75 289 MET A CA 1
ATOM 2366 C C . MET A 1 289 ? -3.225 -14.693 -13.407 1.00 70.75 289 MET A C 1
ATOM 2368 O O . MET A 1 289 ? -4.046 -15.605 -13.347 1.00 70.75 289 MET A O 1
ATOM 2372 N N . TYR A 1 290 ? -3.132 -13.742 -12.490 1.00 69.56 290 TYR A N 1
ATOM 2373 C CA . TYR A 1 290 ? -4.200 -13.507 -11.538 1.00 69.56 290 TYR A CA 1
ATOM 2374 C C . TYR A 1 290 ? -5.116 -12.431 -12.106 1.00 69.56 290 TYR A C 1
ATOM 2376 O O . TYR A 1 290 ? -4.632 -11.407 -12.601 1.00 69.56 290 TYR A O 1
ATOM 2384 N N . LEU A 1 291 ? -6.428 -12.644 -12.017 1.00 69.44 291 LEU A N 1
ATOM 2385 C CA . LEU A 1 291 ? -7.396 -11.582 -12.252 1.00 69.44 291 LEU A CA 1
ATOM 2386 C C . LEU A 1 291 ? -7.024 -10.378 -11.373 1.00 69.44 291 LEU A C 1
ATOM 2388 O O . LEU A 1 291 ? -6.598 -10.545 -10.225 1.00 69.44 291 LEU A O 1
ATOM 2392 N N . HIS A 1 292 ? -7.169 -9.163 -11.910 1.00 76.19 292 HIS A N 1
ATOM 2393 C CA . HIS A 1 292 ? -6.895 -7.952 -11.140 1.00 76.19 292 HIS A CA 1
ATOM 2394 C C . HIS A 1 292 ? -7.678 -7.986 -9.822 1.00 76.19 292 HIS A C 1
ATOM 2396 O O . HIS A 1 292 ? -8.855 -8.350 -9.813 1.00 76.19 292 HIS A O 1
ATOM 2402 N N . ALA A 1 293 ? -7.039 -7.608 -8.713 1.00 78.88 293 ALA A N 1
ATOM 2403 C CA . ALA A 1 293 ? -7.635 -7.751 -7.386 1.00 78.88 293 ALA A CA 1
ATOM 2404 C C . ALA A 1 293 ? -9.000 -7.042 -7.274 1.00 78.88 293 ALA A C 1
ATOM 2406 O O . ALA A 1 293 ? -9.923 -7.565 -6.656 1.00 78.88 293 ALA A O 1
ATOM 2407 N N . GLU A 1 294 ? -9.163 -5.897 -7.940 1.00 77.88 294 GLU A N 1
ATOM 2408 C CA . GLU A 1 294 ? -10.434 -5.160 -7.990 1.00 77.88 294 GLU A CA 1
ATOM 2409 C C . GLU A 1 294 ? -11.514 -5.902 -8.791 1.00 77.88 294 GLU A C 1
ATOM 2411 O O . GLU A 1 294 ? -12.660 -5.974 -8.359 1.00 77.88 294 GLU A O 1
ATOM 2416 N N . LEU A 1 295 ? -11.156 -6.519 -9.922 1.00 76.94 295 LEU A N 1
ATOM 2417 C CA . LEU A 1 295 ? -12.088 -7.331 -10.712 1.00 76.94 295 LEU A CA 1
ATOM 2418 C C . LEU A 1 295 ? -12.524 -8.584 -9.938 1.00 76.94 295 LEU A C 1
ATOM 2420 O O . LEU A 1 295 ? -13.679 -9.000 -10.030 1.00 76.94 295 LEU A O 1
ATOM 2424 N N . ASN A 1 296 ? -11.627 -9.166 -9.137 1.00 80.44 296 ASN A N 1
ATOM 2425 C CA . ASN A 1 296 ? -11.974 -10.273 -8.247 1.00 80.44 296 ASN A CA 1
ATOM 2426 C C . ASN A 1 296 ? -13.003 -9.840 -7.193 1.00 80.44 296 ASN A C 1
ATOM 2428 O O . ASN A 1 296 ? -13.969 -10.556 -6.939 1.00 80.44 296 ASN A O 1
ATOM 2432 N N . ILE A 1 297 ? -12.853 -8.634 -6.633 1.00 80.06 297 ILE A N 1
ATOM 2433 C CA . ILE A 1 297 ? -13.865 -8.061 -5.74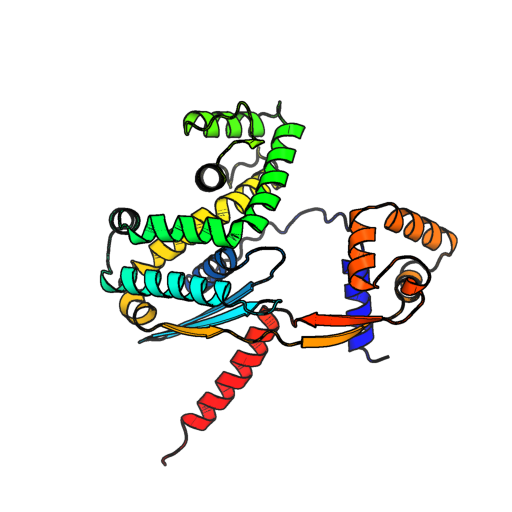1 1.00 80.06 297 ILE A CA 1
ATOM 2434 C C . ILE A 1 297 ? -15.193 -7.894 -6.476 1.00 80.06 297 ILE A C 1
ATOM 2436 O O . ILE A 1 297 ? -16.184 -8.435 -6.001 1.00 80.06 297 ILE A O 1
ATOM 2440 N N . LEU A 1 298 ? -15.216 -7.216 -7.629 1.00 78.25 298 LEU A N 1
ATOM 2441 C CA . LEU A 1 298 ? -16.450 -6.926 -8.373 1.00 78.25 298 LEU A CA 1
ATOM 2442 C C . LEU A 1 298 ? -17.232 -8.199 -8.726 1.00 78.25 298 LEU A C 1
ATOM 2444 O O . LEU A 1 298 ? -18.422 -8.323 -8.434 1.00 78.25 298 LEU A O 1
ATOM 2448 N N . THR A 1 299 ? -16.537 -9.193 -9.281 1.00 70.75 299 THR A N 1
ATOM 2449 C CA . THR A 1 299 ? -17.148 -10.471 -9.674 1.00 70.75 299 THR A CA 1
ATOM 2450 C C . THR A 1 299 ? -17.710 -11.256 -8.490 1.00 70.75 299 THR A C 1
ATOM 2452 O O . THR A 1 299 ? -18.705 -11.966 -8.649 1.00 70.75 299 THR A O 1
ATOM 2455 N N . ASN A 1 300 ? -17.117 -11.132 -7.300 1.00 73.75 300 ASN A N 1
ATOM 2456 C CA . ASN A 1 300 ? -17.626 -11.782 -6.096 1.00 73.75 300 ASN A CA 1
ATOM 2457 C C . ASN A 1 300 ? -18.712 -10.959 -5.402 1.00 73.75 300 ASN A C 1
ATOM 2459 O O . ASN A 1 300 ? -19.678 -11.542 -4.920 1.00 73.75 300 ASN A O 1
ATOM 2463 N N . THR A 1 301 ? -18.638 -9.627 -5.401 1.00 66.94 301 THR A N 1
ATOM 2464 C CA . THR A 1 301 ? -19.706 -8.780 -4.854 1.00 66.94 301 THR A CA 1
ATOM 2465 C C . THR A 1 301 ? -21.004 -8.916 -5.641 1.00 66.94 301 THR A C 1
ATOM 2467 O O . THR A 1 301 ? -22.064 -8.963 -5.022 1.00 66.94 301 THR A O 1
ATOM 2470 N N . ASP A 1 302 ? -20.936 -9.077 -6.965 1.00 58.22 302 ASP A N 1
ATOM 2471 C CA . ASP A 1 302 ? -22.112 -9.295 -7.821 1.00 58.22 302 ASP A CA 1
ATOM 2472 C C . ASP A 1 302 ? -22.715 -10.697 -7.662 1.00 58.22 302 ASP A C 1
ATOM 2474 O O . ASP A 1 302 ? -23.931 -10.882 -7.717 1.00 58.22 302 ASP A O 1
ATOM 2478 N N . LYS A 1 303 ? -21.879 -11.715 -7.434 1.00 56.31 303 LYS A N 1
ATOM 2479 C CA . LYS A 1 303 ? -22.355 -13.070 -7.107 1.00 56.31 303 LYS A CA 1
ATOM 2480 C C . LYS A 1 303 ? -22.987 -13.122 -5.712 1.00 56.31 303 LYS A C 1
ATOM 2482 O O . LYS A 1 303 ? -23.979 -13.819 -5.512 1.00 56.31 303 LYS A O 1
ATOM 2487 N N . LEU A 1 304 ? -22.430 -12.380 -4.756 1.00 51.59 304 LEU A N 1
ATOM 2488 C CA . LEU A 1 304 ? -22.908 -12.326 -3.372 1.00 51.59 304 LEU A CA 1
ATOM 2489 C C . LEU A 1 304 ? -24.150 -11.440 -3.206 1.00 51.59 304 LEU A C 1
ATOM 2491 O O . LEU A 1 304 ? -24.981 -11.736 -2.352 1.00 51.59 304 LEU A O 1
ATOM 2495 N N . SER A 1 305 ? -24.320 -10.396 -4.025 1.00 53.25 305 SER A N 1
ATOM 2496 C CA . SER A 1 305 ? -25.557 -9.604 -4.058 1.00 53.25 305 SER A CA 1
ATOM 2497 C C . SER A 1 305 ? -26.739 -10.423 -4.585 1.00 53.25 305 SER A C 1
ATOM 2499 O O . SER A 1 305 ? -27.831 -10.329 -4.032 1.00 53.25 305 SER A O 1
ATOM 2501 N N . LYS A 1 306 ? -26.509 -11.296 -5.575 1.00 50.09 306 LYS A N 1
ATOM 2502 C CA . LYS A 1 306 ? -27.522 -12.235 -6.085 1.00 50.09 306 LYS A CA 1
ATOM 2503 C C . LYS A 1 306 ? -27.905 -13.305 -5.058 1.00 50.09 306 LYS A C 1
ATOM 2505 O O . LYS A 1 306 ? -29.087 -13.454 -4.782 1.00 50.09 306 LYS A O 1
ATOM 2510 N N . LYS A 1 307 ? -26.930 -13.954 -4.403 1.00 49.28 307 LYS A N 1
ATOM 2511 C CA . LYS A 1 307 ? -27.211 -14.932 -3.329 1.00 49.28 307 LYS A CA 1
ATOM 2512 C C . LYS A 1 307 ? -28.014 -14.344 -2.162 1.00 49.28 307 LYS A C 1
ATOM 2514 O O . LYS A 1 307 ? -28.869 -15.025 -1.614 1.00 49.28 307 LYS A O 1
ATOM 2519 N N . HIS A 1 308 ? -27.775 -13.083 -1.795 1.00 46.66 308 HIS A N 1
ATOM 2520 C CA . HIS A 1 308 ? -28.545 -12.434 -0.730 1.00 46.66 308 HIS A CA 1
ATOM 2521 C C . HIS A 1 308 ? -30.003 -12.144 -1.112 1.00 46.66 308 HIS A C 1
ATOM 2523 O O . HIS A 1 308 ? -30.850 -12.147 -0.225 1.00 46.66 308 HIS A O 1
ATOM 2529 N N . ASN A 1 309 ? -30.315 -11.916 -2.391 1.00 43.47 309 ASN A N 1
ATOM 2530 C CA . ASN A 1 309 ? -31.706 -11.757 -2.823 1.00 43.47 309 ASN A CA 1
ATOM 2531 C C . ASN A 1 309 ? -32.469 -13.090 -2.788 1.00 43.47 309 ASN A C 1
ATOM 2533 O O . ASN A 1 309 ? -33.661 -13.091 -2.495 1.00 43.47 309 ASN A O 1
ATOM 2537 N N . ASP A 1 310 ? -31.773 -14.207 -3.009 1.00 41.22 310 ASP A N 1
ATOM 2538 C CA . ASP A 1 310 ? -32.368 -15.546 -2.956 1.00 41.22 310 ASP A CA 1
ATOM 2539 C C . ASP A 1 310 ? -32.548 -16.053 -1.506 1.00 41.22 310 ASP A C 1
ATOM 2541 O O . ASP A 1 310 ? -33.489 -16.785 -1.218 1.00 41.22 310 ASP A O 1
ATOM 2545 N N . GLU A 1 311 ? -31.707 -15.624 -0.555 1.00 39.19 311 GLU A N 1
ATOM 2546 C CA . GLU A 1 311 ? -31.824 -15.993 0.872 1.00 39.19 311 GLU A CA 1
ATOM 2547 C C . GLU A 1 311 ? -32.826 -15.134 1.672 1.00 39.19 311 GLU A C 1
ATOM 2549 O O . GLU A 1 311 ? -33.217 -15.517 2.773 1.00 39.19 311 GLU A O 1
ATOM 2554 N N . VAL A 1 312 ? -33.268 -13.985 1.143 1.00 39.81 312 VAL A N 1
ATOM 2555 C CA . VAL A 1 312 ? -34.299 -13.124 1.771 1.00 39.81 312 VAL A CA 1
ATOM 2556 C C . VAL A 1 312 ? -35.727 -13.539 1.366 1.00 39.81 312 VAL A C 1
ATOM 2558 O O . VAL A 1 312 ? -36.701 -13.035 1.922 1.00 39.81 312 VAL A O 1
ATOM 2561 N N . LEU A 1 313 ? -35.872 -14.512 0.460 1.00 42.22 313 LEU A N 1
ATOM 2562 C CA . LEU A 1 313 ? -37.149 -15.132 0.102 1.00 42.22 313 LEU A CA 1
ATOM 2563 C C . LEU A 1 313 ? -37.108 -16.645 0.370 1.00 42.22 313 LEU A C 1
ATOM 2565 O O . LEU A 1 313 ? -36.992 -17.450 -0.552 1.00 42.22 313 LEU A O 1
ATOM 2569 N N . PRO A 1 314 ? -37.268 -17.052 1.637 1.00 34.75 314 PRO A N 1
ATOM 2570 C CA . PRO A 1 314 ? -38.278 -18.072 1.880 1.00 34.75 314 PRO A CA 1
ATOM 2571 C C . PRO A 1 314 ? -39.077 -17.749 3.145 1.00 34.75 314 PRO A C 1
ATOM 2573 O O . PRO A 1 314 ? -38.555 -17.839 4.250 1.00 34.75 314 PRO A O 1
ATOM 2576 N N . HIS A 1 315 ? -40.329 -17.338 2.929 1.00 40.47 315 HIS A N 1
ATOM 2577 C CA . HIS A 1 315 ? -41.544 -17.533 3.737 1.00 40.47 315 HIS A CA 1
ATOM 2578 C C . HIS A 1 315 ? -42.516 -16.386 3.420 1.00 40.47 315 HIS A C 1
ATOM 2580 O O . HIS A 1 315 ? -42.620 -15.405 4.156 1.00 40.47 315 HIS A O 1
ATOM 2586 N N . GLN A 1 316 ? -43.203 -16.516 2.283 1.00 35.28 316 GLN A N 1
ATOM 2587 C CA . GLN A 1 316 ? -44.589 -16.065 2.168 1.00 35.28 316 GLN A CA 1
ATOM 2588 C C . GLN A 1 316 ? -45.487 -17.287 2.289 1.00 35.28 316 GLN A C 1
ATOM 2590 O O . GLN A 1 316 ? -45.086 -18.342 1.739 1.00 35.28 316 GLN A O 1
#

Radius of gyration: 23.27 Å; chains: 1; bounding box: 70×44×65 Å

Organism: Rhizophagus irregularis (strain DAOM 197198w) (NCBI:txid1432141)

Foldseek 3Di:
DDPVLLVVLLVLLVQLFDDPDPDDDPDDDDDDLQRLLQVLVQLLLAAAPKGKGWHWDFDQQAIEIEIFIFDFDDPLSVVLVVLLLVLLLVLLQPAQDDLVVLCPDPSLVVNLVSSCVRNVHVLVVLLVVLVVVLVVCVPDPVSVVLVVLCVVLVFDPVDSVPTDLSSLLCSLLVVLVVCVPPPSDDPVNSVSSCSSVSNVVSSSSSSVVSNHNSCSSHSNHYRYHYFGFDKDWRKHAQSLVSVCVVVVDPVVSVVVVVVQCVDPSSQVSCCLSQVHDDVSSNDIDIDTTTDRRVVSVVVVVVVVVVVVVVVVDDDD

Sequence (316 aa):
MSQFTEFYSKVCVAGSVKFVIDEASKEEISLSESDHFSRNLATILARDSEVVAVNLKILPNKCRIYISKNSRWLDGDVKYIDKIKGLMTNLSKDAPMKFVQATEREDVPYLILNVFEYCSEKLRRRLDKLKKDIRNNKDESYTKSFLEFLEASEINVGNLDWIDEYEMAMTCCEYYKKNKNDENYPQRFLGHIKKVGSYSASVMDIVNCARKGKYKTSFSNTDLHLLDPIHVDQPISPWNDIIKEFIPNQKNLEDFKKNCLKNYETRRRINKIYGGTGRQLDHETTNHMYLHAELNILTNTDKLSKKHNDEVLPHQ

Secondary structure (DSSP, 8-state):
--HHHHHHHHHHHHHHS---------------HHHHHHHHHHHHH--SS--EEEEEEEETTEEEEEEEESSPPPHHHHHHHHHHHHHHHHHHHT-S--HHHHHTSTHHHHHHHHHHHHHHHHHHHHHHHHHHHHHHTTTSHHHHHHHHHHHHTT--GGGGGGS-HHHHHHHHHHHHHHHTT-TTS-HHHHHHHHHHHHHHHHHHHHHHHHTSGGGHHHHHTEEEEEPPPPEEEEEE--HHHHHHHH--SHHHHHHHHHHHHHSHHHHHHHHHHHSSSSGGGGS-EEEEEEPPHHHHHHHHHHHHHHHHHHHT----

pLDDT: mean 84.96, std 12.93, range [34.75, 96.88]